Protein AF-B9MSX2-F1 (afdb_monomer_lite)

Secondary structure (DSSP, 8-state):
----GGGHHHHHTB--THHHHT-EEETTEEE--HHHHHHHHHHH-B--SSSTTTTSBB--SHHHHHHHHHHH-TTTBHHHHHHHHHHHHHHHTS--THHHHTTTT-B--HHHHHHS--PPPP-TTSSS---SSS---TTHHHHHS-PPPSSTTSS------SHHHHHTT-SS----PPP----STTTTTSS--SS---------PPPSSSBTTBTTT-HHHHHHTTSS------HHHH-

Structure (mmCIF, N/CA/C/O backbone):
data_AF-B9MSX2-F1
#
_entry.id   AF-B9MSX2-F1
#
loop_
_atom_site.group_PDB
_atom_site.id
_atom_site.type_symbol
_atom_site.label_atom_id
_atom_site.label_alt_id
_atom_site.label_comp_id
_atom_site.label_asym_id
_atom_site.label_entity_id
_atom_site.label_seq_id
_atom_site.pdbx_PDB_ins_code
_atom_site.Cartn_x
_atom_site.Cartn_y
_atom_site.Cartn_z
_atom_site.occupancy
_atom_site.B_iso_or_equiv
_atom_site.auth_seq_id
_atom_site.auth_comp_id
_atom_site.auth_asym_id
_atom_site.auth_atom_id
_atom_site.pdbx_PDB_model_num
ATOM 1 N N . VAL A 1 1 ? -22.603 11.376 -2.801 1.00 93.38 1 VAL A N 1
ATOM 2 C CA . VAL A 1 1 ? -21.586 11.909 -1.862 1.00 93.38 1 VAL A CA 1
ATOM 3 C C . VAL A 1 1 ? -21.860 13.385 -1.681 1.00 93.38 1 VAL A C 1
ATOM 5 O O . VAL A 1 1 ? -21.751 14.122 -2.652 1.00 93.38 1 VAL A O 1
ATOM 8 N N . GLU A 1 2 ? -22.254 13.799 -0.482 1.00 96.50 2 GLU A N 1
ATOM 9 C CA . GLU A 1 2 ? -22.495 15.210 -0.161 1.00 96.50 2 GLU A CA 1
ATOM 10 C C . GLU A 1 2 ? -21.210 15.874 0.347 1.00 96.50 2 GLU A C 1
ATOM 12 O O . GLU A 1 2 ? -20.423 15.249 1.064 1.00 96.50 2 GLU A O 1
ATOM 17 N N . ARG A 1 3 ? -20.976 17.133 -0.039 1.00 98.12 3 ARG A N 1
ATOM 18 C CA . ARG A 1 3 ? -19.762 17.890 0.297 1.00 98.12 3 ARG A CA 1
ATOM 19 C C . ARG A 1 3 ? -20.140 19.214 0.944 1.00 98.12 3 ARG A C 1
ATOM 21 O O . ARG A 1 3 ? -20.916 19.980 0.392 1.00 98.12 3 ARG A O 1
ATOM 28 N N . ASP A 1 4 ? -19.540 19.480 2.092 1.00 97.88 4 ASP A N 1
ATOM 29 C CA . ASP A 1 4 ? -19.737 20.693 2.882 1.00 97.88 4 ASP A CA 1
ATOM 30 C C . ASP A 1 4 ? -18.451 21.516 2.816 1.00 97.88 4 ASP A C 1
ATOM 32 O O . ASP A 1 4 ? -17.590 21.448 3.697 1.00 97.88 4 ASP A O 1
ATOM 36 N N . TYR A 1 5 ? -18.281 22.209 1.687 1.00 98.38 5 TYR A N 1
ATOM 37 C CA . TYR A 1 5 ? -17.060 22.951 1.381 1.00 98.38 5 TYR A CA 1
ATOM 38 C C . TYR A 1 5 ? -16.692 23.999 2.447 1.00 98.38 5 TYR A C 1
ATOM 40 O O . TYR A 1 5 ? -15.512 24.037 2.812 1.00 98.38 5 TYR A O 1
ATOM 48 N N . PRO A 1 6 ? -17.635 24.785 3.015 1.00 98.38 6 PRO A N 1
ATOM 49 C CA . PRO A 1 6 ? -17.312 25.746 4.073 1.00 98.38 6 PRO A CA 1
ATOM 50 C C . PRO A 1 6 ? -16.679 25.110 5.318 1.00 98.38 6 PRO A C 1
ATOM 52 O O . PRO A 1 6 ? -15.857 25.741 5.977 1.00 98.38 6 PRO A O 1
ATOM 55 N N . ASN A 1 7 ? -17.002 23.848 5.624 1.00 98.19 7 ASN A N 1
ATOM 56 C CA . ASN A 1 7 ? -16.450 23.125 6.772 1.00 98.19 7 ASN A CA 1
ATOM 57 C C . ASN A 1 7 ? -15.314 22.153 6.407 1.00 98.19 7 ASN A C 1
ATOM 59 O O . ASN A 1 7 ? -14.983 21.277 7.210 1.00 98.19 7 ASN A O 1
ATOM 63 N N . THR A 1 8 ? -14.687 22.294 5.232 1.00 98.50 8 THR A N 1
ATOM 64 C CA . THR A 1 8 ? -13.608 21.392 4.782 1.00 98.50 8 THR A CA 1
ATOM 65 C C . THR A 1 8 ? -12.494 21.277 5.819 1.00 98.50 8 THR A C 1
ATOM 67 O O . THR A 1 8 ? -12.135 20.168 6.202 1.00 98.50 8 THR A O 1
ATOM 70 N N . PHE A 1 9 ? -11.996 22.406 6.333 1.00 98.31 9 PHE A N 1
ATOM 71 C CA . PHE A 1 9 ? -10.924 22.396 7.329 1.00 98.31 9 PHE A CA 1
ATOM 72 C C . PHE A 1 9 ? -11.370 21.764 8.653 1.00 98.31 9 PHE A C 1
ATOM 74 O O . PHE A 1 9 ? -10.674 20.897 9.168 1.00 98.31 9 PHE A O 1
ATOM 81 N N . LYS A 1 10 ? -12.573 22.101 9.149 1.00 98.25 10 LYS A N 1
ATOM 82 C CA . LYS A 1 10 ? -13.133 21.496 10.373 1.00 98.25 10 LYS A CA 1
ATOM 83 C C . LYS A 1 10 ? -13.265 19.973 10.268 1.00 98.25 10 LYS A C 1
ATOM 85 O O . LYS A 1 10 ? -13.110 19.283 11.269 1.00 98.25 10 LYS A O 1
ATOM 90 N N . ARG A 1 11 ? -13.572 19.452 9.072 1.00 98.25 11 ARG A N 1
ATOM 91 C CA . ARG A 1 11 ? -13.651 18.008 8.786 1.00 98.25 11 ARG A CA 1
ATOM 92 C C . ARG A 1 11 ? -12.285 17.367 8.554 1.00 98.25 11 ARG A C 1
ATOM 94 O O . ARG A 1 11 ? -12.141 16.185 8.829 1.00 98.25 11 ARG A O 1
ATOM 101 N N . PHE A 1 12 ? -11.312 18.115 8.042 1.00 98.50 12 PHE A N 1
ATOM 102 C CA . PHE A 1 12 ? -9.939 17.640 7.872 1.00 98.50 12 PHE A CA 1
ATOM 103 C C . PHE A 1 12 ? -9.252 17.431 9.227 1.00 98.50 12 PHE A C 1
ATOM 105 O O . PHE A 1 12 ? -8.543 16.449 9.407 1.00 98.50 12 PHE A O 1
ATOM 112 N N . THR A 1 13 ? -9.510 18.314 10.196 1.00 98.50 13 THR A N 1
ATOM 113 C CA . THR A 1 13 ? -8.849 18.304 11.509 1.00 98.50 13 THR A CA 1
ATOM 114 C C . THR A 1 13 ? -9.585 17.516 12.596 1.00 98.50 13 THR A C 1
ATOM 116 O O . THR A 1 13 ? -9.320 17.687 13.790 1.00 98.50 13 THR A O 1
ATOM 119 N N . ALA A 1 14 ? -10.521 16.645 12.214 1.00 98.56 14 ALA A N 1
ATOM 120 C CA . ALA A 1 14 ? -11.278 15.824 13.148 1.00 98.56 14 ALA A CA 1
ATOM 121 C C . ALA A 1 14 ? -11.714 14.498 12.522 1.00 98.56 14 ALA A C 1
ATOM 123 O O . ALA A 1 14 ? -11.998 14.411 11.328 1.00 98.56 14 ALA A O 1
ATOM 124 N N . LEU A 1 15 ? -11.841 13.461 13.346 1.00 98.44 15 LEU A N 1
ATOM 125 C CA . LEU A 1 15 ? -12.298 12.162 12.877 1.00 98.44 15 LEU A CA 1
ATOM 126 C C . LEU A 1 15 ? -13.784 12.206 12.497 1.00 98.44 15 LEU A C 1
ATOM 128 O O . LEU A 1 15 ? -14.655 12.493 13.325 1.00 98.44 15 LEU A O 1
ATOM 132 N N . GLY A 1 16 ? -14.089 11.867 11.244 1.00 97.62 16 GLY A N 1
ATOM 133 C CA . GLY A 1 16 ? -15.456 11.862 10.727 1.00 97.62 16 GLY A CA 1
ATOM 134 C C . GLY A 1 16 ? -16.402 10.914 11.492 1.00 97.62 16 GLY A C 1
ATOM 135 O O . GLY A 1 16 ? -15.962 9.911 12.053 1.00 97.62 16 GLY A O 1
ATOM 136 N N . PRO A 1 17 ? -17.720 11.188 11.502 1.00 96.88 17 PRO A N 1
ATOM 137 C CA . PRO A 1 17 ? -18.704 10.430 12.287 1.00 96.88 17 PRO A CA 1
ATOM 138 C C . PRO A 1 17 ? -19.096 9.073 11.682 1.00 96.88 17 PRO A C 1
ATOM 140 O O . PRO A 1 17 ? -19.876 8.333 12.278 1.00 96.88 17 PRO A O 1
ATOM 143 N N . LEU A 1 18 ? -18.621 8.741 10.477 1.00 97.81 18 LEU A N 1
ATOM 144 C CA . LEU A 1 18 ? -18.995 7.487 9.817 1.00 97.81 18 LEU A CA 1
ATOM 145 C C . LEU A 1 18 ? -18.389 6.257 10.499 1.00 97.81 18 LEU A C 1
ATOM 147 O O . LEU A 1 18 ? -19.002 5.198 10.436 1.00 97.81 18 LEU A O 1
ATOM 151 N N . LEU A 1 19 ? -17.265 6.395 11.204 1.00 97.12 19 LEU A N 1
ATOM 152 C CA . LEU A 1 19 ? -16.660 5.278 11.936 1.00 97.12 19 LEU A CA 1
ATOM 153 C C . LEU A 1 19 ? -17.534 4.789 13.102 1.00 97.12 19 LEU A C 1
ATOM 155 O O . LEU A 1 19 ? -17.506 3.605 13.420 1.00 97.12 19 LEU A O 1
ATOM 159 N N . ASP A 1 20 ? -18.380 5.651 13.676 1.00 91.38 20 ASP A N 1
ATOM 160 C CA . ASP A 1 20 ? -19.352 5.236 14.698 1.00 91.38 20 ASP A CA 1
ATOM 161 C C . ASP A 1 20 ? -20.618 4.631 14.097 1.00 91.38 20 ASP A C 1
ATOM 163 O O . ASP A 1 20 ? -21.199 3.704 14.662 1.00 91.38 20 ASP A O 1
ATOM 167 N N . LYS A 1 21 ? -21.066 5.196 12.967 1.00 92.06 21 LYS A N 1
ATOM 168 C CA . LYS A 1 21 ? -22.357 4.872 12.343 1.00 92.06 21 LYS A CA 1
ATOM 169 C C . LYS A 1 21 ? -22.292 3.647 11.436 1.00 92.06 21 LYS A C 1
ATOM 171 O O . LYS A 1 21 ? -23.217 2.846 11.425 1.00 92.06 21 LYS A O 1
ATOM 176 N N . VAL A 1 22 ? -21.232 3.552 10.639 1.00 96.44 22 VAL A N 1
ATOM 177 C CA . VAL A 1 22 ? -21.029 2.517 9.614 1.00 96.44 22 VAL A CA 1
ATOM 178 C C . VAL A 1 22 ? -19.991 1.492 10.073 1.00 96.44 22 VAL A C 1
ATOM 180 O O . VAL A 1 22 ? -20.064 0.333 9.675 1.00 96.44 22 VAL A O 1
ATOM 183 N N . GLY A 1 23 ? -19.059 1.895 10.939 1.00 97.06 23 GLY A N 1
ATOM 184 C CA . GLY A 1 23 ? -17.932 1.068 11.362 1.00 97.06 23 GLY A CA 1
ATOM 185 C C . GLY A 1 23 ? -16.700 1.273 10.483 1.00 97.06 23 GLY A C 1
ATOM 186 O O . GLY A 1 23 ? -16.598 2.252 9.741 1.00 97.06 23 GLY A O 1
ATOM 187 N N . ASN A 1 24 ? -15.759 0.340 10.589 1.00 98.44 24 ASN A N 1
ATOM 188 C CA . ASN A 1 24 ? -14.535 0.298 9.792 1.00 98.44 24 ASN A CA 1
ATOM 189 C C . ASN A 1 24 ? -14.448 -1.040 9.044 1.00 98.44 24 ASN A C 1
ATOM 191 O O . ASN A 1 24 ? -15.174 -1.985 9.356 1.00 98.44 24 ASN A O 1
ATOM 195 N N . GLY A 1 25 ? -13.586 -1.137 8.039 1.00 97.69 25 GLY A N 1
ATOM 196 C CA . GLY A 1 25 ? -13.454 -2.365 7.274 1.00 97.69 25 GLY A CA 1
ATOM 197 C C . GLY A 1 25 ? -12.487 -2.268 6.111 1.00 97.69 25 GLY A C 1
ATOM 198 O O . GLY A 1 25 ? -11.936 -1.218 5.790 1.00 97.69 25 GLY A O 1
ATOM 199 N N . GLY A 1 26 ? -12.310 -3.398 5.447 1.00 97.06 26 GLY A N 1
ATOM 200 C CA . GLY A 1 26 ? -11.427 -3.539 4.303 1.00 97.06 26 GLY A CA 1
ATOM 201 C C . GLY A 1 26 ? -11.447 -4.970 3.796 1.00 97.06 26 GLY A C 1
ATOM 202 O O . GLY A 1 26 ? -11.911 -5.880 4.476 1.00 97.06 26 GLY A O 1
ATOM 203 N N . LYS A 1 27 ? -10.962 -5.189 2.571 1.00 97.25 27 LYS A N 1
ATOM 204 C CA . LYS A 1 27 ? -10.774 -6.540 2.012 1.00 97.25 27 LYS A CA 1
ATOM 205 C C . LYS A 1 27 ? -12.028 -7.445 2.043 1.00 97.25 27 LYS A C 1
ATOM 207 O O . LYS A 1 27 ? -11.898 -8.664 2.071 1.00 97.25 27 LYS A O 1
ATOM 212 N N . GLY A 1 28 ? -13.226 -6.858 1.994 1.00 97.62 28 GLY A N 1
ATOM 213 C CA . GLY A 1 28 ? -14.504 -7.582 1.973 1.00 97.62 28 GLY A CA 1
ATOM 214 C C . GLY A 1 28 ? -15.132 -7.854 3.344 1.00 97.62 28 GLY A C 1
ATOM 215 O O . GLY A 1 28 ? -16.195 -8.460 3.387 1.00 97.62 28 GLY A O 1
ATOM 216 N N . ILE A 1 29 ? -14.528 -7.395 4.442 1.00 98.38 29 ILE A N 1
ATOM 217 C CA . ILE A 1 29 ? -15.060 -7.519 5.809 1.00 98.38 29 ILE A CA 1
ATOM 218 C C . ILE A 1 29 ? -15.266 -6.138 6.448 1.00 98.38 29 ILE A C 1
ATOM 220 O O . ILE A 1 29 ? -14.615 -5.164 6.065 1.00 98.38 29 ILE A O 1
ATOM 224 N N . GLY A 1 30 ? -16.165 -6.061 7.430 1.00 98.12 30 GLY A N 1
ATOM 225 C CA . GLY A 1 30 ? -16.420 -4.860 8.225 1.00 98.12 30 GLY A CA 1
ATOM 226 C C . GLY A 1 30 ? -16.650 -5.202 9.695 1.00 98.12 30 GLY A C 1
ATOM 227 O O . GLY A 1 30 ? -17.100 -6.303 10.017 1.00 98.12 30 GLY A O 1
ATOM 228 N N . TRP A 1 31 ? -16.324 -4.268 10.583 1.00 98.44 31 TRP A N 1
ATOM 229 C CA . TRP A 1 31 ? -16.409 -4.426 12.032 1.00 98.44 31 TRP A CA 1
ATOM 230 C C . TRP A 1 31 ? -16.768 -3.108 12.728 1.00 98.44 31 TRP A C 1
ATOM 232 O O . TRP A 1 31 ? -16.579 -2.008 12.203 1.00 98.44 31 TRP A O 1
ATOM 242 N N . ASN A 1 32 ? -17.287 -3.220 13.951 1.00 98.06 32 ASN A N 1
ATOM 243 C CA . ASN A 1 32 ? -17.535 -2.064 14.806 1.00 98.06 32 ASN A CA 1
ATOM 244 C C . ASN A 1 32 ? -16.210 -1.498 15.338 1.00 98.06 32 ASN A C 1
ATOM 246 O O . ASN A 1 32 ? -15.333 -2.258 15.757 1.00 98.06 32 ASN A O 1
ATOM 250 N N . THR A 1 33 ? -16.083 -0.171 15.374 1.00 98.00 33 THR A N 1
ATOM 251 C CA . THR A 1 33 ? -14.889 0.500 15.909 1.00 98.00 33 THR A CA 1
ATOM 252 C C . THR A 1 33 ? -15.197 1.613 16.918 1.00 98.00 33 THR A C 1
ATOM 254 O O . THR A 1 33 ? -14.373 2.483 17.173 1.00 98.00 33 THR A O 1
ATOM 257 N N . GLN A 1 34 ? -16.387 1.595 17.529 1.00 98.00 34 GLN A N 1
ATOM 258 C CA . GLN A 1 34 ? -16.817 2.654 18.454 1.00 98.00 34 GLN A CA 1
ATOM 259 C C . GLN A 1 34 ? -15.897 2.765 19.673 1.00 98.00 34 GLN A C 1
ATOM 261 O O . GLN A 1 34 ? -15.532 3.868 20.067 1.00 98.00 34 GLN A O 1
ATOM 266 N N . THR A 1 35 ? -15.457 1.629 20.225 1.00 98.19 35 THR A N 1
ATOM 267 C CA . THR A 1 35 ? -14.485 1.601 21.328 1.00 98.19 35 THR A CA 1
ATOM 268 C C . THR A 1 35 ? -13.196 2.336 20.968 1.00 98.19 35 THR A C 1
ATOM 270 O O . THR A 1 35 ? -12.685 3.107 21.773 1.00 98.19 35 THR A O 1
ATOM 273 N N . GLU A 1 36 ? -12.681 2.143 19.753 1.00 98.56 36 GLU A N 1
ATOM 274 C CA . GLU A 1 36 ? -11.452 2.805 19.312 1.00 98.56 36 GLU A CA 1
ATOM 275 C C . GLU A 1 36 ? -11.665 4.289 19.022 1.00 98.56 36 GLU A C 1
ATOM 277 O O . GLU A 1 36 ? -10.781 5.087 19.317 1.00 98.56 36 GLU A O 1
ATOM 282 N N . VAL A 1 37 ? -12.824 4.678 18.481 1.00 98.50 37 VAL A N 1
ATOM 283 C CA . VAL A 1 37 ? -13.168 6.097 18.293 1.00 98.50 37 VAL A CA 1
ATOM 284 C C . VAL A 1 37 ? -13.211 6.822 19.638 1.00 98.50 37 VAL A C 1
ATOM 286 O O . VAL A 1 37 ? -12.699 7.937 19.744 1.00 98.50 37 VAL A O 1
ATOM 289 N N . GLU A 1 38 ? -13.773 6.185 20.665 1.00 98.44 38 GLU A N 1
ATOM 290 C CA . GLU A 1 38 ? -13.824 6.740 22.016 1.00 98.44 38 GLU A CA 1
ATOM 291 C C . GLU A 1 38 ? -12.423 6.868 22.623 1.00 98.44 38 GLU A C 1
ATOM 293 O O . GLU A 1 38 ? -12.016 7.966 23.002 1.00 98.44 38 GLU A O 1
ATOM 298 N N . GLN A 1 39 ? -11.636 5.787 22.598 1.00 98.38 39 GLN A N 1
ATOM 299 C CA . GLN A 1 39 ? -10.251 5.789 23.083 1.00 98.38 39 GLN A CA 1
ATOM 300 C C . GLN A 1 39 ? -9.377 6.820 22.357 1.00 98.38 39 GLN A C 1
ATOM 302 O O . GLN A 1 39 ? -8.510 7.444 22.966 1.00 98.38 39 GLN A O 1
ATOM 307 N N . LEU A 1 40 ? -9.598 7.025 21.058 1.00 98.44 40 LEU A N 1
ATOM 308 C CA . LEU A 1 40 ? -8.902 8.047 20.282 1.00 98.44 40 LEU A CA 1
ATOM 309 C C . LEU A 1 40 ? -9.328 9.462 20.686 1.00 98.44 40 LEU A C 1
ATOM 311 O O . LEU A 1 40 ? -8.500 10.368 20.713 1.00 98.44 40 LEU A O 1
ATOM 315 N N . GLY A 1 41 ? -10.607 9.661 21.012 1.00 98.25 41 GLY A N 1
ATOM 316 C CA . GLY A 1 41 ? -11.109 10.920 21.559 1.00 98.25 41 GLY A CA 1
ATOM 317 C C . GLY A 1 41 ? -10.491 11.259 22.913 1.00 98.25 41 GLY A C 1
ATOM 318 O O . GLY A 1 41 ? -10.230 12.432 23.180 1.00 98.25 41 GLY A O 1
ATOM 319 N N . ASP A 1 42 ? -1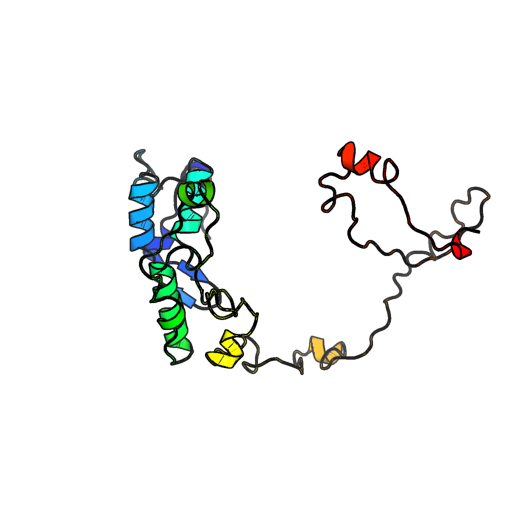0.209 10.249 23.731 1.00 98.38 42 ASP A N 1
ATOM 320 C CA . ASP A 1 42 ? -9.534 10.418 25.020 1.00 98.38 42 ASP A CA 1
ATOM 321 C C . ASP A 1 42 ? -8.030 10.679 24.845 1.00 98.38 42 ASP A C 1
ATOM 323 O O . ASP A 1 42 ? -7.454 11.487 25.573 1.00 98.38 42 ASP A O 1
ATOM 327 N N . LEU A 1 43 ? -7.407 10.055 23.838 1.00 98.25 43 LEU A N 1
ATOM 328 C CA . LEU A 1 43 ? -5.982 10.201 23.532 1.00 98.25 43 LEU A CA 1
ATOM 329 C C . LEU A 1 43 ? -5.644 11.541 22.859 1.00 98.25 43 LEU A C 1
ATOM 331 O O . LEU A 1 43 ? -4.776 12.271 23.335 1.00 98.25 43 LEU A O 1
ATOM 335 N N . ASN A 1 44 ? -6.330 11.879 21.766 1.00 98.25 44 ASN A N 1
ATOM 336 C CA . ASN A 1 44 ? -6.073 13.095 20.980 1.00 98.25 44 ASN A CA 1
ATOM 337 C C . ASN A 1 44 ? -6.818 14.317 21.551 1.00 98.25 44 ASN A C 1
ATOM 339 O O . ASN A 1 44 ? -6.596 15.466 21.155 1.00 98.25 44 ASN A O 1
ATOM 343 N N . GLY A 1 45 ? -7.760 14.080 22.464 1.00 98.38 45 GLY A N 1
ATOM 344 C CA . GLY A 1 45 ? -8.746 15.062 22.879 1.00 98.38 45 GLY A CA 1
ATOM 345 C C . GLY A 1 45 ? -9.841 15.277 21.829 1.00 98.38 45 GLY A C 1
ATOM 346 O O . GLY A 1 45 ? -9.750 14.882 20.663 1.00 98.38 45 GLY A O 1
ATOM 347 N N . ARG A 1 46 ? -10.905 15.964 22.251 1.00 98.50 46 ARG A N 1
ATOM 348 C CA . ARG A 1 46 ? -12.095 16.222 21.428 1.00 98.50 46 ARG A CA 1
ATOM 349 C C . ARG A 1 46 ? -12.180 17.675 20.995 1.00 98.50 46 ARG A C 1
ATOM 351 O O . ARG A 1 46 ? -11.773 18.578 21.735 1.00 98.50 46 ARG A O 1
ATOM 358 N N . VAL A 1 47 ? -12.722 17.910 19.803 1.00 98.31 47 VAL A N 1
ATOM 359 C CA . VAL A 1 47 ? -13.066 19.253 19.314 1.00 98.31 47 VAL A CA 1
ATOM 360 C C . VAL A 1 47 ? -14.083 19.875 20.274 1.00 98.31 47 VAL A C 1
ATOM 362 O O . VAL A 1 47 ? -15.160 19.321 20.486 1.00 98.31 47 VAL A O 1
ATOM 365 N N . ARG A 1 48 ? -13.726 21.011 20.883 1.00 96.88 48 ARG A N 1
ATOM 366 C CA . ARG A 1 48 ? -14.591 21.732 21.836 1.00 96.88 48 ARG A CA 1
ATOM 367 C C . ARG A 1 48 ? -15.421 22.826 21.172 1.00 96.88 48 ARG A C 1
ATOM 369 O O . ARG A 1 48 ? -16.483 23.164 21.676 1.00 96.88 48 ARG A O 1
ATOM 376 N N . GLU A 1 49 ? -14.912 23.372 20.074 1.00 96.06 49 GLU A N 1
ATOM 377 C CA . GLU A 1 49 ? -15.568 24.415 19.290 1.00 96.06 49 GLU A CA 1
ATOM 378 C C . GLU A 1 49 ? -16.896 23.915 18.723 1.00 96.06 49 GLU A C 1
ATOM 380 O O . GLU A 1 49 ? -17.004 22.771 18.273 1.00 96.06 49 GLU A O 1
ATOM 385 N N . GLU A 1 50 ? -17.896 24.791 18.715 1.00 94.94 50 GLU A N 1
ATOM 386 C CA . GLU A 1 50 ? -19.198 24.476 18.142 1.00 94.94 50 GLU A CA 1
ATOM 387 C C . GLU A 1 50 ? -19.121 24.282 16.619 1.00 94.94 50 GLU A C 1
ATOM 389 O O . GLU A 1 50 ? -18.382 24.953 15.878 1.00 94.94 50 GLU A O 1
ATOM 394 N N . GLY A 1 51 ? -19.931 23.343 16.133 1.00 94.50 51 GLY A N 1
ATOM 395 C CA . GLY A 1 51 ? -20.116 23.086 14.711 1.00 94.50 51 GLY A CA 1
ATOM 396 C C . GLY A 1 51 ? -20.101 21.606 14.350 1.00 94.50 51 GLY A C 1
ATOM 397 O O . GLY A 1 51 ? -20.249 20.725 15.192 1.00 94.50 51 GLY A O 1
ATOM 398 N N . VAL A 1 52 ? -19.907 21.332 13.057 1.00 96.94 52 VAL A N 1
ATOM 399 C CA . VAL A 1 52 ? -20.132 20.007 12.449 1.00 96.94 52 VAL A CA 1
ATOM 400 C C . VAL A 1 52 ? -19.221 18.885 12.966 1.00 96.94 52 VAL A C 1
ATOM 402 O O . VAL A 1 52 ? -19.510 17.715 12.724 1.00 96.94 52 VAL A O 1
ATOM 405 N N . THR A 1 53 ? -18.125 19.220 13.650 1.00 97.81 53 THR A N 1
ATOM 406 C CA . THR A 1 53 ? -17.163 18.259 14.215 1.00 97.81 53 THR A CA 1
ATOM 407 C C . THR A 1 53 ? -17.030 18.351 15.734 1.00 97.81 53 THR A C 1
ATOM 409 O O . THR A 1 53 ? -16.144 17.716 16.302 1.00 97.81 53 THR A O 1
ATOM 412 N N . GLN A 1 54 ? -17.913 19.086 16.416 1.00 98.19 54 GLN A N 1
ATOM 413 C CA . GLN A 1 54 ? -17.907 19.176 17.876 1.00 98.19 54 GLN A CA 1
ATOM 414 C C . GLN A 1 54 ? -17.997 17.781 18.519 1.00 98.19 54 GLN A C 1
ATOM 416 O O . GLN A 1 54 ? -18.764 16.922 18.082 1.00 98.19 54 GLN A O 1
ATOM 421 N N . GLY A 1 55 ? -17.178 17.538 19.544 1.00 97.69 55 GLY A N 1
ATOM 422 C CA . GLY A 1 55 ? -17.107 16.263 20.266 1.00 97.69 55 GLY A CA 1
ATOM 423 C C . GLY A 1 55 ? -16.337 15.147 19.549 1.00 97.69 55 GLY A C 1
ATOM 424 O O . GLY A 1 55 ? -16.104 14.096 20.147 1.00 97.69 55 GLY A O 1
ATOM 425 N N . ARG A 1 56 ? -15.907 15.355 18.297 1.00 98.25 56 ARG A N 1
ATOM 426 C CA . ARG A 1 56 ? -15.122 14.372 17.536 1.00 98.25 56 ARG A CA 1
ATOM 427 C C . ARG A 1 56 ? -13.657 14.339 17.992 1.00 98.25 56 ARG A C 1
ATOM 429 O O . ARG A 1 56 ? -13.149 15.384 18.410 1.00 98.25 56 ARG A O 1
ATOM 436 N N . PRO A 1 57 ? -12.963 13.188 17.884 1.00 98.56 57 PRO A N 1
ATOM 437 C CA . PRO A 1 57 ? -11.516 13.119 18.087 1.00 98.56 57 PRO A CA 1
ATOM 438 C C . PRO A 1 57 ? -10.768 14.104 17.184 1.00 98.56 57 PRO A C 1
ATOM 440 O O . PRO A 1 57 ? -11.095 14.229 16.001 1.00 98.56 57 PRO A O 1
ATOM 443 N N . LYS A 1 58 ? -9.780 14.805 17.740 1.00 98.50 58 LYS A N 1
ATOM 444 C CA . LYS A 1 58 ? -8.947 15.777 17.019 1.00 98.50 58 LYS A CA 1
ATOM 445 C C . LYS A 1 58 ? -7.916 15.099 16.114 1.00 98.50 58 LYS A C 1
ATOM 447 O O . LYS A 1 58 ? -7.395 14.035 16.441 1.00 98.50 58 LYS A O 1
ATOM 452 N N . ILE A 1 59 ? -7.606 15.761 14.999 1.00 98.56 59 ILE A N 1
ATOM 453 C CA . ILE A 1 59 ? -6.531 15.416 14.058 1.00 98.56 59 ILE A CA 1
ATOM 454 C C . ILE A 1 59 ? -5.821 16.715 13.648 1.00 98.56 59 ILE A C 1
ATOM 456 O O . ILE A 1 59 ? -5.989 17.209 12.537 1.00 98.56 59 ILE A O 1
ATOM 460 N N . VAL A 1 60 ? -5.113 17.349 14.584 1.00 98.25 60 VAL A N 1
ATOM 461 C CA . VAL A 1 60 ? -4.501 18.675 14.360 1.00 98.25 60 VAL A CA 1
ATOM 462 C C . VAL A 1 60 ? -3.015 18.548 14.041 1.00 98.25 60 VAL A C 1
ATOM 464 O O . VAL A 1 60 ? -2.474 19.348 13.279 1.00 98.25 60 VAL A O 1
ATOM 467 N N . THR A 1 61 ? -2.366 17.536 14.609 1.00 98.62 61 THR A N 1
ATOM 468 C CA . THR A 1 61 ? -0.950 17.233 14.408 1.00 98.62 61 THR A CA 1
ATOM 469 C C . THR A 1 61 ? -0.757 15.966 13.577 1.00 98.62 61 THR A C 1
ATOM 471 O O . THR A 1 61 ? -1.657 15.138 13.423 1.00 98.62 61 THR A O 1
ATOM 474 N N . ASP A 1 62 ? 0.451 15.800 13.052 1.00 98.44 62 ASP A N 1
ATOM 475 C CA . ASP A 1 62 ? 0.917 14.553 12.444 1.00 98.44 62 ASP A CA 1
ATOM 476 C C . ASP A 1 62 ? 0.905 13.379 13.440 1.00 98.44 62 ASP A C 1
ATOM 478 O O . ASP A 1 62 ? 0.581 12.249 13.064 1.00 98.44 62 ASP A O 1
ATOM 482 N N . ILE A 1 63 ? 1.171 13.647 14.721 1.00 98.62 63 ILE A N 1
ATOM 483 C CA . ILE A 1 63 ? 1.042 12.666 15.805 1.00 98.62 63 ILE A CA 1
ATOM 484 C C . ILE A 1 63 ? -0.418 12.226 15.964 1.00 98.62 63 ILE A C 1
ATOM 486 O O . ILE A 1 63 ? -0.676 11.026 15.981 1.00 98.62 63 ILE A O 1
ATOM 490 N N . ASP A 1 64 ? -1.376 13.159 16.005 1.00 98.75 64 ASP A N 1
ATOM 491 C CA . ASP A 1 64 ? -2.805 12.822 16.111 1.00 98.75 64 ASP A CA 1
ATOM 492 C C . ASP A 1 64 ? -3.254 11.932 14.945 1.00 98.75 64 ASP A C 1
ATOM 494 O O . ASP A 1 64 ? -3.961 10.943 15.143 1.00 98.75 64 ASP A O 1
ATOM 498 N N . ALA A 1 65 ? -2.824 12.273 13.725 1.00 98.81 65 ALA A N 1
ATOM 499 C CA . ALA A 1 65 ? -3.108 11.493 12.525 1.00 98.81 65 ALA A CA 1
ATOM 500 C C . ALA A 1 65 ? -2.478 10.094 12.585 1.00 98.81 65 ALA A C 1
ATOM 502 O O . ALA A 1 65 ? -3.104 9.113 12.185 1.00 98.81 65 ALA A O 1
ATOM 503 N N . THR A 1 66 ? -1.262 9.980 13.119 1.00 98.75 66 THR A N 1
ATOM 504 C CA . THR A 1 66 ? -0.589 8.688 13.290 1.00 98.75 66 THR A CA 1
ATOM 505 C C . THR A 1 66 ? -1.302 7.819 14.325 1.00 98.75 66 THR A C 1
ATOM 507 O O . THR A 1 66 ? -1.506 6.630 14.087 1.00 98.75 66 THR A O 1
ATOM 510 N N . GLU A 1 67 ? -1.758 8.406 15.432 1.00 98.81 67 GLU A N 1
ATOM 511 C CA . GLU A 1 67 ? -2.548 7.694 16.440 1.00 98.81 67 GLU A CA 1
ATOM 512 C C . GLU A 1 67 ? -3.922 7.269 15.899 1.00 98.81 67 GLU A C 1
ATOM 514 O O . GLU A 1 67 ? -4.400 6.194 16.251 1.00 98.81 67 GLU A O 1
ATOM 519 N N . VAL A 1 68 ? -4.533 8.022 14.972 1.00 98.75 68 VAL A N 1
ATOM 520 C CA . VAL A 1 68 ? -5.744 7.567 14.257 1.00 98.75 68 VAL A CA 1
ATOM 521 C C . VAL A 1 68 ? -5.466 6.265 13.505 1.00 98.75 68 VAL A C 1
ATOM 523 O O . VAL A 1 68 ? -6.236 5.310 13.622 1.00 98.75 68 VAL A O 1
ATOM 526 N N . VAL A 1 69 ? -4.361 6.210 12.754 1.00 98.69 69 VAL A N 1
ATOM 527 C CA . VAL A 1 69 ? -3.957 5.002 12.018 1.00 98.69 69 VAL A CA 1
ATOM 528 C C . VAL A 1 69 ? -3.705 3.852 12.989 1.00 98.69 69 VAL A C 1
ATOM 530 O O . VAL A 1 69 ? -4.272 2.775 12.816 1.00 98.69 69 VAL A O 1
ATOM 533 N N . MET A 1 70 ? -2.907 4.081 14.034 1.00 98.62 70 MET A N 1
ATOM 534 C CA . MET A 1 70 ? -2.531 3.029 14.979 1.00 98.62 70 MET A CA 1
ATOM 535 C C . MET A 1 70 ? -3.702 2.527 15.829 1.00 98.62 70 MET A C 1
ATOM 537 O O . MET A 1 70 ? -3.763 1.344 16.163 1.00 98.62 70 MET A O 1
ATOM 541 N N . MET A 1 71 ? -4.645 3.399 16.187 1.00 98.56 71 MET A N 1
ATOM 542 C CA . MET A 1 71 ? -5.797 3.016 16.995 1.00 98.56 71 MET A CA 1
ATOM 543 C C . MET A 1 71 ? -6.795 2.173 16.197 1.00 98.56 71 MET A C 1
ATOM 545 O O . MET A 1 71 ? -7.346 1.218 16.741 1.00 98.56 71 MET A O 1
ATOM 549 N N . LEU A 1 72 ? -7.034 2.522 14.929 1.00 98.69 72 LEU A N 1
ATOM 550 C CA . LEU A 1 72 ? -8.105 1.937 14.116 1.00 98.69 72 LEU A C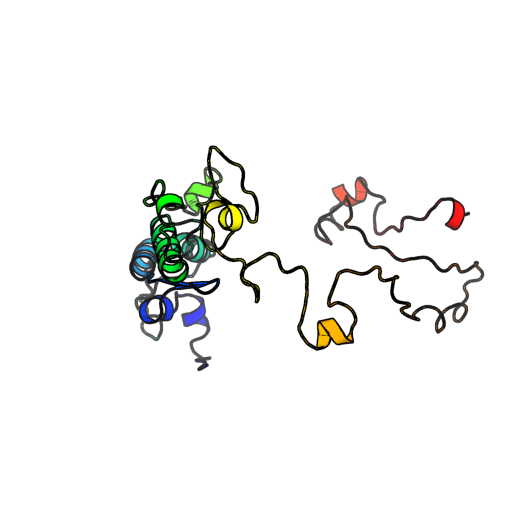A 1
ATOM 551 C C . LEU A 1 72 ? -7.672 0.724 13.285 1.00 98.69 72 LEU A C 1
ATOM 553 O O . LEU A 1 72 ? -8.544 0.025 12.760 1.00 98.69 72 LEU A O 1
ATOM 557 N N . ALA A 1 73 ? -6.368 0.488 13.117 1.00 98.75 73 ALA A N 1
ATOM 558 C CA . ALA A 1 73 ? -5.860 -0.615 12.310 1.00 98.75 73 ALA A CA 1
ATOM 559 C C . ALA A 1 73 ? -5.717 -1.923 13.122 1.00 98.75 73 ALA A C 1
ATOM 561 O O . ALA A 1 73 ? -5.195 -1.906 14.241 1.00 98.75 73 ALA A O 1
ATOM 562 N N . PRO A 1 74 ? -6.125 -3.080 12.564 1.00 98.75 74 PRO A N 1
ATOM 563 C CA . PRO A 1 74 ? -5.923 -4.381 13.206 1.00 98.75 74 PRO A CA 1
ATOM 564 C C . PRO A 1 74 ? -4.444 -4.764 13.356 1.00 98.75 74 PRO A C 1
ATOM 566 O O . PRO A 1 74 ? -4.096 -5.535 14.239 1.00 98.75 74 PRO A O 1
ATOM 569 N N . GLU A 1 75 ? -3.544 -4.229 12.533 1.00 98.81 75 GLU A N 1
ATOM 570 C CA . GLU A 1 75 ? -2.106 -4.512 12.614 1.00 98.81 75 GLU A CA 1
ATOM 571 C C . GLU A 1 75 ? -1.434 -3.875 13.843 1.00 98.81 75 GLU A C 1
ATOM 573 O O . GLU A 1 75 ? -0.321 -4.254 14.203 1.00 98.81 75 GLU A O 1
ATOM 578 N N . THR A 1 76 ? -2.087 -2.911 14.491 1.00 98.88 76 THR A N 1
ATOM 579 C CA . THR A 1 76 ? -1.509 -2.112 15.585 1.00 98.88 76 THR A CA 1
ATOM 580 C C . THR A 1 76 ? -2.366 -2.092 16.846 1.00 98.88 76 THR A C 1
ATOM 582 O O . THR A 1 76 ? -1.903 -1.610 17.879 1.00 98.88 76 THR A O 1
ATOM 585 N N . ASN A 1 77 ? -3.589 -2.620 16.788 1.00 98.88 77 ASN A N 1
ATOM 586 C CA . ASN A 1 77 ? -4.498 -2.733 17.922 1.00 98.88 77 ASN A CA 1
ATOM 587 C C . ASN A 1 77 ? -5.119 -4.137 17.963 1.00 98.88 77 ASN A C 1
ATOM 589 O O . ASN A 1 77 ? -5.953 -4.483 17.124 1.00 98.88 77 ASN A O 1
ATOM 593 N N . GLY A 1 78 ? -4.733 -4.936 18.957 1.00 98.75 78 GLY A N 1
ATOM 594 C CA . GLY A 1 78 ? -5.142 -6.330 19.110 1.00 98.75 78 GLY A CA 1
ATOM 595 C C . GLY A 1 78 ? -6.648 -6.521 19.261 1.00 98.75 78 GLY A C 1
ATOM 596 O O . GLY A 1 78 ? -7.197 -7.500 18.754 1.00 98.75 78 GLY A O 1
ATOM 597 N N . HIS A 1 79 ? -7.343 -5.550 19.855 1.00 98.62 79 HIS A N 1
ATOM 598 C CA . HIS A 1 79 ? -8.800 -5.571 19.960 1.00 98.62 79 HIS A CA 1
ATOM 599 C C . HIS A 1 79 ? -9.454 -5.441 18.576 1.00 98.62 79 HIS A C 1
ATOM 601 O O . HIS A 1 79 ? -10.414 -6.143 18.252 1.00 98.62 79 HIS A O 1
ATOM 607 N N . VAL A 1 80 ? -8.899 -4.589 17.709 1.00 98.81 80 VAL A N 1
ATOM 608 C CA . VAL A 1 80 ? -9.344 -4.486 16.313 1.00 98.81 80 VAL A CA 1
ATOM 609 C C . VAL A 1 80 ? -8.959 -5.738 15.530 1.00 98.81 80 VAL A C 1
ATOM 611 O O . VAL A 1 80 ? -9.772 -6.224 14.746 1.00 98.81 80 VAL A O 1
ATOM 614 N N . ALA A 1 81 ? -7.770 -6.298 15.768 1.00 98.81 81 ALA A N 1
ATOM 615 C CA . ALA A 1 81 ? -7.323 -7.540 15.140 1.00 98.81 81 ALA A CA 1
ATOM 616 C C . ALA A 1 81 ? -8.305 -8.691 15.393 1.00 98.81 81 ALA A C 1
ATOM 618 O O . ALA A 1 81 ? -8.735 -9.350 14.445 1.00 98.81 81 ALA A O 1
ATOM 619 N N . CYS A 1 82 ? -8.713 -8.890 16.649 1.00 98.75 82 CYS A N 1
ATOM 620 C CA . CYS A 1 82 ? -9.664 -9.935 17.022 1.00 98.75 82 CYS A CA 1
ATOM 621 C C . CYS A 1 82 ? -11.025 -9.722 16.347 1.00 98.75 82 CYS A C 1
ATOM 623 O O . CYS A 1 82 ? -11.530 -10.640 15.701 1.00 98.75 82 CYS A O 1
ATOM 625 N N . LYS A 1 83 ? -11.566 -8.495 16.375 1.00 98.75 83 LYS A N 1
ATOM 626 C CA . LYS A 1 83 ? -12.823 -8.155 15.679 1.00 98.75 83 LYS A CA 1
ATOM 627 C C . LYS A 1 83 ? -12.746 -8.375 14.167 1.00 98.75 83 LYS A C 1
ATOM 629 O O . LYS A 1 83 ? -13.709 -8.836 13.554 1.00 98.75 83 LYS A O 1
ATOM 634 N N . ALA A 1 84 ? -11.613 -8.049 13.550 1.00 98.81 84 ALA A N 1
ATOM 635 C CA . ALA A 1 84 ? -11.416 -8.225 12.118 1.00 98.81 84 ALA A CA 1
ATOM 636 C C . ALA A 1 84 ? -11.333 -9.717 11.741 1.00 98.81 84 ALA A C 1
ATOM 638 O O . ALA A 1 84 ? -11.953 -10.137 10.760 1.00 98.81 84 ALA A O 1
ATOM 639 N N . TRP A 1 85 ? -10.616 -10.535 12.521 1.00 98.81 85 TRP A N 1
ATOM 640 C CA . TRP A 1 85 ? -10.571 -11.988 12.314 1.00 98.81 85 TRP A CA 1
ATOM 641 C C . TRP A 1 85 ? -11.925 -12.653 12.558 1.00 98.81 85 TRP A C 1
ATOM 643 O O . TRP A 1 85 ? -12.317 -13.520 11.779 1.00 98.81 85 TRP A O 1
ATOM 653 N N . GLU A 1 86 ? -12.681 -12.201 13.560 1.00 98.75 86 GLU A N 1
ATOM 654 C CA . GLU A 1 86 ? -14.052 -12.660 13.800 1.00 98.75 86 GLU A CA 1
ATOM 655 C C . GLU A 1 86 ? -14.960 -12.342 12.600 1.00 98.75 86 GLU A C 1
ATOM 657 O O . GLU A 1 86 ? -15.730 -13.190 12.144 1.00 98.75 86 GLU A O 1
ATOM 662 N N . ALA A 1 87 ? -14.846 -11.135 12.033 1.00 98.75 87 ALA A N 1
ATOM 663 C CA . ALA A 1 87 ? -15.602 -10.741 10.846 1.00 98.75 87 ALA A CA 1
ATOM 664 C C . ALA A 1 87 ? -15.287 -11.628 9.630 1.00 98.75 87 ALA A C 1
ATOM 666 O O . ALA A 1 87 ? -16.201 -11.992 8.888 1.00 98.75 87 ALA A O 1
ATOM 667 N N . LEU A 1 88 ? -14.021 -12.016 9.4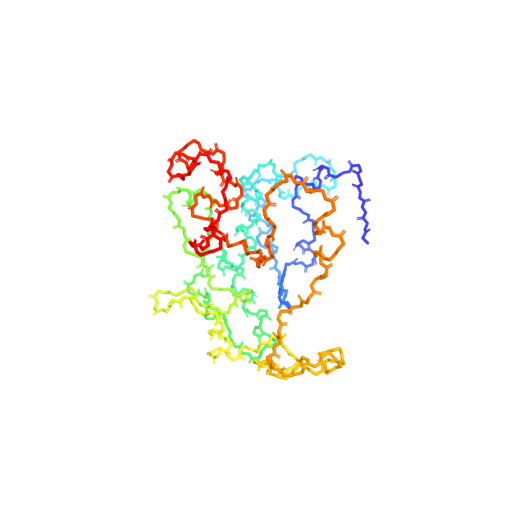41 1.00 98.81 88 LEU A N 1
ATOM 668 C CA . LEU A 1 88 ? -13.643 -12.959 8.387 1.00 98.81 88 LEU A CA 1
ATOM 669 C C . LEU A 1 88 ? -14.141 -14.380 8.671 1.00 98.81 88 LEU A C 1
ATOM 671 O O . LEU A 1 88 ? -14.625 -15.041 7.753 1.00 98.81 88 LEU A O 1
ATOM 675 N N . GLY A 1 89 ? -14.087 -14.825 9.929 1.00 98.56 89 GLY A N 1
ATOM 676 C CA . GLY A 1 89 ? -14.561 -16.148 10.337 1.00 98.56 89 GLY A CA 1
ATOM 677 C C . GLY A 1 89 ? -16.036 -16.390 10.008 1.00 98.56 89 GLY A C 1
ATOM 678 O O . GLY A 1 89 ? -16.421 -17.498 9.635 1.00 98.56 89 GLY A O 1
ATOM 679 N N . LYS A 1 90 ? -16.859 -15.331 10.019 1.00 98.38 90 LYS A N 1
ATOM 680 C CA . LYS A 1 90 ? -18.266 -15.384 9.574 1.00 98.38 90 LYS A CA 1
ATOM 681 C C . LYS A 1 90 ? -18.411 -15.751 8.095 1.00 98.38 90 LYS A C 1
ATOM 683 O O . LYS A 1 90 ? -19.374 -16.417 7.733 1.00 98.38 90 LYS A O 1
ATOM 688 N N . GLN A 1 91 ? -17.478 -15.325 7.241 1.00 97.69 91 GLN A N 1
ATOM 689 C CA . GLN A 1 91 ? -17.511 -15.617 5.803 1.00 97.69 91 GLN A CA 1
ATOM 690 C C . GLN A 1 91 ? -16.939 -16.997 5.481 1.00 97.69 91 GLN A C 1
ATOM 692 O O . GLN A 1 91 ? -17.446 -17.684 4.598 1.00 97.69 91 GLN A O 1
ATOM 697 N N . THR A 1 92 ? -15.875 -17.400 6.177 1.00 98.38 92 THR A N 1
ATOM 698 C CA . THR A 1 92 ? -15.197 -18.682 5.937 1.00 98.38 92 THR A CA 1
ATOM 699 C C . THR A 1 92 ? -15.867 -19.851 6.658 1.00 98.38 92 THR A C 1
ATOM 701 O O . THR A 1 92 ? -15.643 -21.001 6.283 1.00 98.38 92 THR A O 1
ATOM 704 N N . GLY A 1 93 ? -16.671 -19.580 7.694 1.00 98.44 93 GLY A N 1
ATOM 705 C CA . GLY A 1 93 ? -17.235 -20.596 8.584 1.00 98.44 93 GLY A CA 1
ATOM 706 C C . GLY A 1 93 ? -16.187 -21.254 9.488 1.00 98.44 93 GLY A C 1
ATOM 707 O O . GLY A 1 93 ? -16.409 -22.363 9.974 1.00 98.44 93 GLY A O 1
ATOM 708 N N . ARG A 1 94 ? -15.026 -20.614 9.674 1.00 98.62 94 ARG A N 1
ATOM 709 C CA . ARG A 1 94 ? -13.884 -21.121 10.448 1.00 98.62 94 ARG A CA 1
ATOM 710 C C . ARG A 1 94 ? -13.461 -20.074 11.468 1.00 98.62 94 ARG A C 1
ATOM 712 O O . ARG A 1 94 ? -13.491 -18.883 11.172 1.00 98.62 94 ARG A O 1
ATOM 719 N N . ASP A 1 95 ? -13.059 -20.514 12.656 1.00 98.50 95 ASP A N 1
ATOM 720 C CA . ASP A 1 95 ? -12.445 -19.595 13.610 1.00 98.50 95 ASP A CA 1
ATOM 721 C C . ASP A 1 95 ? -11.050 -19.188 13.122 1.00 98.50 95 ASP A C 1
ATOM 723 O O . ASP A 1 95 ? -10.271 -20.025 12.664 1.00 98.50 95 ASP A O 1
ATOM 727 N N . HIS A 1 96 ? -10.774 -17.891 13.214 1.00 98.75 96 HIS A N 1
ATOM 728 C CA . HIS A 1 96 ? -9.486 -17.283 12.897 1.00 98.75 96 HIS A CA 1
ATOM 729 C C . HIS A 1 96 ? -8.999 -16.342 14.008 1.00 98.75 96 HIS A C 1
ATOM 731 O O . HIS A 1 96 ? -7.916 -15.766 13.895 1.00 98.75 96 HIS A O 1
ATOM 737 N N . VAL A 1 97 ? -9.775 -16.152 15.084 1.00 98.75 97 VAL A N 1
ATOM 738 C CA . VAL A 1 97 ? -9.443 -15.201 16.156 1.00 98.75 97 VAL A CA 1
ATOM 739 C C . VAL A 1 97 ? -8.191 -15.646 16.915 1.00 98.75 97 VAL A C 1
ATOM 741 O O . VAL A 1 97 ? -7.416 -14.802 17.373 1.00 98.75 97 VAL A O 1
ATOM 744 N N . HIS A 1 98 ? -7.905 -16.955 16.959 1.00 98.62 98 HIS A N 1
ATOM 745 C CA . HIS A 1 98 ? -6.675 -17.515 17.539 1.00 98.62 98 HIS A CA 1
ATOM 746 C C . HIS A 1 98 ? -5.389 -16.886 16.985 1.00 98.62 98 HIS A C 1
ATOM 748 O O . HIS A 1 98 ? -4.377 -16.842 17.687 1.00 98.62 98 HIS A O 1
ATOM 754 N N . LEU A 1 99 ? -5.425 -16.355 15.758 1.00 98.56 99 LEU A N 1
ATOM 755 C CA . LEU A 1 99 ? -4.285 -15.702 15.112 1.00 98.56 99 LEU A CA 1
ATOM 756 C C . LEU A 1 99 ? -3.880 -14.378 15.775 1.00 98.56 99 LEU A C 1
ATOM 758 O O . LEU A 1 99 ? -2.730 -13.961 15.631 1.00 98.56 99 LEU A O 1
ATOM 762 N N . ALA A 1 100 ? -4.788 -13.734 16.513 1.00 98.56 100 ALA A N 1
ATOM 763 C CA . ALA A 1 100 ? -4.541 -12.458 17.187 1.00 98.56 100 ALA A CA 1
ATOM 764 C C . ALA A 1 100 ? -4.824 -12.479 18.697 1.00 98.56 100 ALA A C 1
ATOM 766 O O . ALA A 1 100 ? -4.307 -11.619 19.404 1.00 98.56 100 ALA A O 1
ATOM 767 N N . LEU A 1 101 ? -5.571 -13.466 19.209 1.00 98.31 101 LEU A N 1
ATOM 768 C CA . LEU A 1 101 ? -6.049 -13.502 20.600 1.00 98.31 101 LEU A CA 1
ATOM 769 C C . LEU A 1 101 ? -4.934 -13.343 21.648 1.00 98.31 101 LEU A C 1
ATOM 771 O O . LEU A 1 101 ? -5.082 -12.623 22.628 1.00 98.31 101 LEU A O 1
ATOM 775 N N . HIS A 1 102 ? -3.774 -13.960 21.416 1.00 97.44 102 HIS A N 1
ATOM 776 C CA . HIS A 1 102 ? -2.613 -13.868 22.312 1.00 97.44 102 HIS A CA 1
ATOM 777 C C . HIS A 1 102 ? -1.995 -12.457 22.406 1.00 97.44 102 HIS A C 1
ATOM 779 O O . HIS A 1 102 ? -1.145 -12.223 23.262 1.00 97.44 102 HIS A O 1
ATOM 785 N N . ARG A 1 103 ? -2.403 -11.533 21.529 1.00 98.12 103 ARG A N 1
ATOM 786 C CA . ARG A 1 103 ? -1.987 -10.124 21.491 1.00 98.12 103 ARG A CA 1
ATOM 787 C C . ARG A 1 103 ? -3.187 -9.175 21.528 1.00 98.12 103 ARG A C 1
ATOM 789 O O . ARG A 1 103 ? -3.044 -8.023 21.142 1.00 98.12 103 ARG A O 1
ATOM 796 N N . GLU A 1 104 ? -4.357 -9.626 21.988 1.00 98.38 104 GLU A N 1
ATOM 797 C CA . GLU A 1 104 ? -5.588 -8.817 21.999 1.00 98.38 104 GLU A CA 1
ATOM 798 C C . GLU A 1 104 ? -5.430 -7.492 22.765 1.00 98.38 104 GLU A C 1
ATOM 800 O O . GLU A 1 104 ? -5.934 -6.455 22.333 1.00 98.38 104 GLU A O 1
ATOM 805 N N . ASP A 1 105 ? -4.692 -7.499 23.876 1.00 98.12 105 ASP A N 1
ATOM 806 C CA . ASP A 1 105 ? -4.488 -6.292 24.680 1.00 98.12 105 ASP A CA 1
ATOM 807 C C . ASP A 1 105 ? -3.536 -5.279 24.017 1.00 98.12 105 ASP A C 1
ATOM 809 O O . ASP A 1 105 ? -3.588 -4.079 24.309 1.00 98.12 105 ASP A O 1
ATOM 813 N N . GLU A 1 106 ? -2.703 -5.731 23.076 1.00 98.56 106 GLU A N 1
ATOM 814 C CA . GLU A 1 106 ? -1.635 -4.920 22.511 1.00 98.56 106 GLU A CA 1
ATOM 815 C C . GLU A 1 106 ? -2.162 -3.709 21.742 1.00 98.56 106 GLU A C 1
ATOM 817 O O . GLU A 1 106 ? -3.033 -3.811 20.877 1.00 98.56 106 GLU A O 1
ATOM 822 N N . LYS A 1 107 ? -1.589 -2.542 22.041 1.00 98.62 107 LYS A N 1
ATOM 823 C CA . LYS A 1 107 ? -1.872 -1.283 21.355 1.00 98.62 107 LYS A CA 1
ATOM 824 C C . LYS A 1 107 ? -0.562 -0.561 21.101 1.00 98.62 107 LYS A C 1
ATOM 826 O O . LYS A 1 107 ? 0.047 -0.031 22.024 1.00 98.62 107 LYS A O 1
ATOM 831 N N . ILE A 1 108 ? -0.133 -0.542 19.846 1.00 98.75 108 ILE A N 1
ATOM 832 C CA . ILE A 1 108 ? 1.062 0.185 19.423 1.00 98.75 108 ILE A CA 1
ATOM 833 C C . ILE A 1 108 ? 0.747 1.688 19.447 1.00 98.75 108 ILE A C 1
ATOM 835 O O . ILE A 1 108 ? -0.320 2.118 18.998 1.00 98.75 108 ILE A O 1
ATOM 839 N N . ARG A 1 109 ? 1.668 2.488 19.995 1.00 98.69 109 ARG A N 1
ATOM 840 C CA . ARG A 1 109 ? 1.556 3.952 20.083 1.00 98.69 109 ARG A CA 1
ATOM 841 C C . ARG A 1 109 ? 2.720 4.646 19.413 1.00 98.69 109 ARG A C 1
ATOM 843 O O . ARG A 1 109 ? 3.828 4.107 19.352 1.00 98.69 109 ARG A O 1
ATOM 850 N N . PHE A 1 110 ? 2.486 5.883 18.981 1.00 98.62 110 PHE A N 1
ATOM 851 C CA . PHE A 1 110 ? 3.502 6.678 18.302 1.00 98.62 110 PHE A CA 1
ATOM 852 C C . PHE A 1 110 ? 4.749 6.850 19.175 1.00 98.62 110 PHE A C 1
ATOM 854 O O . PHE A 1 110 ? 5.870 6.600 18.737 1.00 98.62 110 PHE A O 1
ATOM 861 N N . ARG A 1 111 ? 4.555 7.201 20.450 1.00 98.56 111 ARG A N 1
ATOM 862 C CA . ARG A 1 111 ? 5.671 7.414 21.385 1.00 98.56 111 ARG A CA 1
ATOM 863 C C . ARG A 1 111 ? 6.430 6.123 21.708 1.00 98.56 111 ARG A C 1
ATOM 865 O O . ARG A 1 111 ? 7.638 6.172 21.924 1.00 98.56 111 ARG A O 1
ATOM 872 N N . ASP A 1 112 ? 5.763 4.970 21.666 1.00 98.50 112 ASP A N 1
ATOM 873 C CA . ASP A 1 112 ? 6.414 3.680 21.906 1.00 98.50 112 ASP A CA 1
ATOM 874 C C . ASP A 1 112 ? 7.316 3.276 20.739 1.00 98.50 112 ASP A C 1
ATOM 876 O O . ASP A 1 112 ? 8.424 2.789 20.967 1.00 98.50 112 ASP A O 1
ATOM 880 N N . ILE A 1 113 ? 6.887 3.516 19.492 1.00 98.56 113 ILE A N 1
ATOM 881 C CA . ILE A 1 113 ? 7.715 3.201 18.317 1.00 98.56 113 ILE A CA 1
ATOM 882 C C . ILE A 1 113 ? 8.911 4.146 18.165 1.00 98.56 113 ILE A C 1
ATOM 884 O O . ILE A 1 113 ? 9.923 3.747 17.592 1.00 98.56 113 ILE A O 1
ATOM 888 N N . GLN A 1 114 ? 8.826 5.367 18.709 1.00 98.50 114 GLN A N 1
ATOM 889 C CA . GLN A 1 114 ? 9.981 6.262 18.831 1.00 98.50 114 GLN A CA 1
ATOM 890 C C . GLN A 1 114 ? 11.021 5.704 19.807 1.00 98.50 114 GLN A C 1
ATOM 892 O O . GLN A 1 114 ? 12.218 5.843 19.563 1.00 98.50 114 GLN A O 1
ATOM 897 N N . ALA A 1 115 ? 10.576 5.071 20.897 1.00 98.69 115 ALA A N 1
ATOM 898 C CA . ALA A 1 115 ? 11.472 4.446 21.863 1.00 98.69 115 ALA A CA 1
ATOM 899 C C . ALA A 1 115 ? 12.128 3.184 21.285 1.00 98.69 115 ALA A C 1
ATOM 901 O O . ALA A 1 115 ? 13.328 2.974 21.454 1.00 98.69 115 ALA A O 1
ATOM 902 N N . GLN A 1 116 ? 11.352 2.346 20.596 1.00 98.69 116 GLN A N 1
ATOM 903 C CA . GLN A 1 116 ? 11.861 1.196 19.858 1.00 98.69 116 GLN A CA 1
ATOM 904 C C . GLN A 1 116 ? 10.803 0.715 18.848 1.00 98.69 116 GLN A C 1
ATOM 906 O O . GLN A 1 116 ? 9.646 0.531 19.232 1.00 98.69 116 GLN A O 1
ATOM 911 N N . PRO A 1 117 ? 11.175 0.416 17.587 1.00 98.62 117 PRO A N 1
ATOM 912 C CA . PRO A 1 117 ? 10.247 -0.144 16.607 1.00 98.62 117 PRO A CA 1
ATOM 913 C C . PRO A 1 117 ? 9.492 -1.368 17.143 1.00 98.62 117 PRO A C 1
ATOM 915 O O . PRO A 1 117 ? 10.056 -2.206 17.851 1.00 98.62 117 PRO A O 1
ATOM 918 N N . ARG A 1 118 ? 8.203 -1.471 16.814 1.00 98.56 118 ARG A N 1
ATOM 919 C CA . ARG A 1 118 ? 7.323 -2.560 17.259 1.00 98.56 118 ARG A CA 1
ATOM 920 C C . ARG A 1 118 ? 6.952 -3.449 16.079 1.00 98.56 118 ARG A C 1
ATOM 922 O O . ARG A 1 118 ? 6.683 -2.953 14.987 1.00 98.56 118 ARG A O 1
ATOM 929 N N . LYS A 1 119 ? 6.923 -4.761 16.310 1.00 98.44 119 LYS A N 1
ATOM 930 C CA . LYS A 1 119 ? 6.399 -5.735 15.349 1.00 98.44 119 LYS A CA 1
ATOM 931 C C . LYS A 1 119 ? 4.874 -5.666 15.355 1.00 98.44 119 LYS A C 1
ATOM 933 O O . LYS A 1 119 ? 4.267 -5.710 16.420 1.00 98.44 119 LYS A O 1
ATOM 938 N N . ILE A 1 120 ? 4.266 -5.581 14.181 1.00 98.56 120 ILE A N 1
ATOM 939 C CA . ILE A 1 120 ? 2.807 -5.528 14.022 1.00 98.56 120 ILE A CA 1
ATOM 940 C C . ILE A 1 120 ? 2.122 -6.865 14.348 1.00 98.56 120 ILE A C 1
ATOM 942 O O . ILE A 1 120 ? 2.779 -7.881 14.577 1.00 98.56 120 ILE A O 1
ATOM 946 N N . ILE A 1 121 ? 0.792 -6.849 14.399 1.00 98.75 121 ILE A N 1
ATOM 947 C CA . ILE A 1 121 ? -0.087 -7.974 14.735 1.00 98.75 121 ILE A CA 1
ATOM 948 C C . ILE A 1 121 ? -0.573 -8.665 13.452 1.00 98.75 121 ILE A C 1
ATOM 950 O O . ILE A 1 121 ? -0.820 -8.018 12.432 1.00 98.75 121 ILE A O 1
ATOM 954 N N . SER A 1 122 ? -0.755 -9.988 13.507 1.00 98.69 122 SER A N 1
ATOM 955 C CA . SER A 1 122 ? -1.378 -10.750 12.417 1.00 98.69 122 SER A CA 1
ATOM 956 C C . SER A 1 122 ? -2.794 -10.241 12.139 1.00 98.69 122 SER A C 1
ATOM 958 O O . SER A 1 122 ? -3.634 -10.207 13.036 1.00 98.69 122 SER A O 1
ATOM 960 N N . SER A 1 123 ? -3.086 -9.907 10.882 1.00 98.69 123 SER A N 1
ATOM 961 C CA . SER A 1 123 ? -4.344 -9.267 10.479 1.00 98.69 123 SER A CA 1
ATOM 962 C C . SER A 1 123 ? -4.949 -9.915 9.227 1.00 98.69 123 SER A C 1
ATOM 964 O O . SER A 1 123 ? -4.202 -10.285 8.310 1.00 98.69 123 SER A O 1
ATOM 966 N N . PRO A 1 124 ? -6.293 -9.996 9.121 1.00 98.56 124 PRO A N 1
ATOM 967 C CA . PRO A 1 124 ? -6.970 -10.533 7.939 1.00 98.56 124 PRO A CA 1
ATOM 968 C C . PRO A 1 124 ? -6.760 -9.674 6.688 1.00 98.56 124 PRO A C 1
ATOM 970 O O . PRO A 1 124 ? -7.021 -10.143 5.575 1.00 98.56 124 PRO A O 1
ATOM 973 N N . THR A 1 125 ? -6.250 -8.443 6.822 1.00 98.56 125 THR A N 1
ATOM 974 C CA . THR A 1 125 ? -5.810 -7.605 5.693 1.00 98.56 125 THR A CA 1
ATOM 975 C C . THR A 1 125 ? -4.732 -8.311 4.866 1.00 98.56 125 THR A C 1
ATOM 977 O O . THR A 1 125 ? -4.725 -8.235 3.633 1.00 98.56 125 THR A O 1
ATOM 980 N N . TRP A 1 126 ? -3.885 -9.113 5.509 1.00 98.69 126 TRP A N 1
ATOM 981 C CA . TRP A 1 126 ? -2.731 -9.766 4.896 1.00 98.69 126 TRP A CA 1
ATOM 982 C C . TRP A 1 126 ? -2.953 -11.273 4.729 1.00 98.69 126 TRP A C 1
ATOM 984 O O . TRP A 1 126 ? -4.078 -11.761 4.838 1.00 98.69 126 TRP A O 1
ATOM 994 N N . SER A 1 127 ? -1.918 -12.000 4.308 1.00 98.75 127 SER A N 1
ATOM 995 C CA . SER A 1 127 ? -2.006 -13.457 4.090 1.00 98.75 127 SER A CA 1
ATOM 996 C C . SER A 1 127 ? -0.836 -14.247 4.675 1.00 98.75 127 SER A C 1
ATOM 998 O O . SER A 1 127 ? -0.760 -15.455 4.472 1.00 98.75 127 SER A O 1
ATOM 1000 N N . GLY A 1 128 ? 0.063 -13.576 5.394 1.00 98.50 128 GLY A N 1
ATOM 1001 C CA . GLY A 1 128 ? 1.081 -14.198 6.235 1.00 98.50 128 GLY A CA 1
ATOM 1002 C C . GLY A 1 128 ? 0.769 -14.007 7.716 1.00 98.50 128 GLY A C 1
ATOM 1003 O O . GLY A 1 128 ? -0.225 -13.368 8.065 1.00 98.50 128 GLY A O 1
ATOM 1004 N N . LEU A 1 129 ? 1.620 -14.569 8.573 1.00 98.19 129 LEU A N 1
ATOM 1005 C CA . LEU A 1 129 ? 1.516 -14.443 10.024 1.00 98.19 129 LEU A CA 1
ATOM 1006 C C . LEU A 1 129 ? 2.693 -13.655 10.586 1.00 98.19 129 LEU A C 1
ATOM 1008 O O . LEU A 1 129 ? 3.845 -13.909 10.240 1.00 98.19 129 LEU A O 1
ATOM 1012 N N . GLU A 1 130 ? 2.387 -12.768 11.523 1.00 97.44 130 GLU A N 1
ATOM 1013 C CA . GLU A 1 130 ? 3.359 -12.159 12.419 1.00 97.44 130 GLU A CA 1
ATOM 1014 C C . GLU A 1 130 ? 3.512 -13.064 13.639 1.00 97.44 130 GLU A C 1
ATOM 1016 O O . GLU A 1 130 ? 2.729 -13.003 14.587 1.00 97.44 130 GLU A O 1
ATOM 1021 N N . SER A 1 131 ? 4.499 -13.958 13.584 1.00 95.88 131 SER A N 1
ATOM 1022 C CA . SER A 1 131 ? 4.745 -14.975 14.608 1.00 95.88 131 SER A CA 1
ATOM 1023 C C . SER A 1 131 ? 6.206 -14.980 15.042 1.00 95.88 131 SER A C 1
ATOM 1025 O O . SER A 1 131 ? 7.095 -14.621 14.272 1.00 95.88 131 SER A O 1
ATOM 1027 N N . GLU A 1 132 ? 6.462 -15.418 16.271 1.00 97.56 132 GLU A N 1
ATOM 1028 C CA . GLU A 1 132 ? 7.818 -15.668 16.780 1.00 97.56 132 GLU A CA 1
ATOM 1029 C C . GLU A 1 132 ? 8.371 -17.038 16.350 1.00 97.56 132 GLU A C 1
ATOM 1031 O O . GLU A 1 132 ? 9.531 -17.346 16.599 1.00 97.56 132 GLU A O 1
ATOM 1036 N N . LYS A 1 133 ? 7.543 -17.883 15.715 1.00 97.62 133 LYS A N 1
ATOM 1037 C CA . LYS A 1 133 ? 7.917 -19.248 15.300 1.00 97.62 133 LYS A CA 1
ATOM 1038 C C . LYS A 1 133 ? 7.975 -19.438 13.786 1.00 97.62 133 LYS A C 1
ATOM 1040 O O . LYS A 1 133 ? 8.629 -20.366 13.321 1.00 97.62 133 LYS A O 1
ATOM 1045 N N . VAL A 1 134 ? 7.282 -18.594 13.02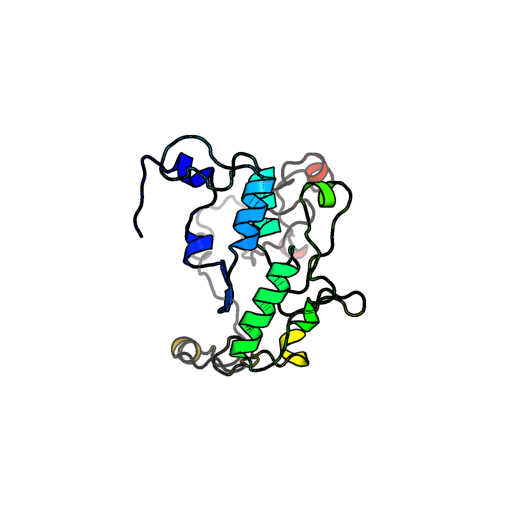5 1.00 97.69 134 VAL A N 1
ATOM 1046 C CA . VAL A 1 134 ? 7.250 -18.641 11.561 1.00 97.69 134 VAL A CA 1
ATOM 1047 C C . VAL A 1 134 ? 7.360 -17.226 11.007 1.00 97.69 134 VAL A C 1
ATOM 1049 O O . VAL A 1 134 ? 6.650 -16.323 11.446 1.00 97.69 134 VAL A O 1
ATOM 1052 N N . SER A 1 135 ? 8.273 -17.023 10.059 1.00 98.44 135 SER A N 1
ATOM 1053 C CA . SER A 1 135 ? 8.403 -15.747 9.357 1.00 98.44 135 SER A CA 1
ATOM 1054 C C . SER A 1 135 ? 7.173 -15.477 8.496 1.00 98.44 135 SER A C 1
ATOM 1056 O O . SER A 1 135 ? 6.559 -16.407 7.967 1.00 98.44 135 SER A O 1
ATOM 1058 N N . TYR A 1 136 ? 6.854 -14.201 8.288 1.00 98.69 136 TYR A N 1
ATOM 1059 C CA . TYR A 1 136 ? 5.785 -13.814 7.378 1.00 98.69 136 TYR A CA 1
ATOM 1060 C C . TYR A 1 136 ? 6.003 -14.417 5.979 1.00 98.69 136 TYR A C 1
ATOM 1062 O O . TYR A 1 136 ? 7.056 -14.244 5.360 1.00 98.69 136 TYR A O 1
ATOM 1070 N N . ASN A 1 137 ? 4.984 -15.104 5.460 1.00 98.75 137 ASN A N 1
ATOM 1071 C CA . ASN A 1 137 ? 4.970 -15.679 4.118 1.00 98.75 137 ASN A CA 1
ATOM 1072 C C . ASN A 1 137 ? 3.598 -15.438 3.471 1.00 98.75 137 ASN A C 1
ATOM 1074 O O . ASN A 1 137 ? 2.567 -15.808 4.032 1.00 98.75 137 ASN A O 1
ATOM 1078 N N . ALA A 1 138 ? 3.562 -14.777 2.312 1.00 98.75 138 ALA A N 1
ATOM 1079 C CA . ALA A 1 138 ? 2.302 -14.463 1.642 1.00 98.75 138 ALA A CA 1
ATOM 1080 C C . ALA A 1 138 ? 1.601 -15.742 1.157 1.00 98.75 138 ALA A C 1
ATOM 1082 O O . ALA A 1 138 ? 2.231 -16.634 0.597 1.00 98.75 138 ALA A O 1
ATOM 1083 N N . GLY A 1 139 ? 0.286 -15.818 1.352 1.00 98.62 139 GLY A N 1
ATOM 1084 C CA . GLY A 1 139 ? -0.507 -17.011 1.059 1.00 98.62 139 GLY A CA 1
ATOM 1085 C C . GLY A 1 139 ? -0.496 -18.071 2.166 1.00 98.62 139 GLY A C 1
ATOM 1086 O O . GLY A 1 139 ? -1.235 -19.049 2.054 1.00 98.62 139 GLY A O 1
ATOM 1087 N N . TYR A 1 140 ? 0.270 -17.885 3.249 1.00 98.81 140 TYR A N 1
ATOM 1088 C CA . TYR A 1 140 ? 0.310 -18.820 4.374 1.00 98.81 140 TYR A CA 1
ATOM 1089 C C . TYR A 1 140 ? -1.084 -19.080 4.950 1.00 98.81 140 TYR A C 1
ATOM 1091 O O . TYR A 1 140 ? -1.462 -20.235 5.121 1.00 98.81 140 TYR A O 1
ATOM 1099 N N . THR A 1 141 ? -1.880 -18.041 5.204 1.00 98.75 141 THR A N 1
ATOM 1100 C CA . THR A 1 141 ? -3.235 -18.218 5.749 1.00 98.75 141 THR A CA 1
ATOM 1101 C C . THR A 1 141 ? -4.181 -18.845 4.726 1.00 98.75 141 THR A C 1
ATOM 1103 O O . THR A 1 141 ? -5.047 -19.633 5.085 1.00 98.75 141 THR A O 1
ATOM 1106 N N . ASN A 1 142 ? -3.986 -18.611 3.429 1.00 98.81 142 ASN A N 1
ATOM 1107 C CA . ASN A 1 142 ? -4.772 -19.310 2.415 1.00 98.81 142 ASN A CA 1
ATOM 1108 C C . ASN A 1 142 ? -4.541 -20.828 2.461 1.00 98.81 142 ASN A C 1
ATOM 1110 O O . ASN A 1 142 ? -5.490 -21.603 2.379 1.00 98.81 142 ASN A O 1
ATOM 1114 N N . VAL A 1 143 ? -3.284 -21.245 2.632 1.00 98.75 143 VAL A N 1
ATOM 1115 C CA . VAL A 1 143 ? -2.893 -22.661 2.684 1.00 98.75 143 VAL A CA 1
ATOM 1116 C C . VAL A 1 143 ? -3.265 -23.315 4.019 1.00 98.75 143 VAL A C 1
ATOM 1118 O O . VAL A 1 143 ? -3.808 -24.415 4.017 1.00 98.75 143 VAL A O 1
ATOM 1121 N N . HIS A 1 144 ? -2.999 -22.657 5.150 1.00 98.75 144 HIS A N 1
ATOM 1122 C CA . HIS A 1 144 ? -3.104 -23.275 6.480 1.00 98.75 144 HIS A CA 1
ATOM 1123 C C . HIS A 1 144 ? -4.426 -22.971 7.196 1.00 98.75 144 HIS A C 1
ATOM 1125 O O . HIS A 1 144 ? -4.936 -23.812 7.930 1.00 98.75 144 HIS A O 1
ATOM 1131 N N . GLU A 1 145 ? -5.014 -21.798 6.956 1.00 98.69 145 GLU A N 1
ATOM 1132 C CA . GLU A 1 145 ? -6.307 -21.402 7.536 1.00 98.69 145 GLU A CA 1
ATOM 1133 C C . GLU A 1 145 ? -7.478 -21.709 6.590 1.00 98.69 145 GLU A C 1
ATOM 1135 O O . GLU A 1 145 ? -8.640 -21.591 6.978 1.00 98.69 145 GLU A O 1
ATOM 1140 N N . LEU A 1 146 ? -7.180 -22.167 5.365 1.00 98.56 146 LEU A N 1
ATOM 1141 C CA . LEU A 1 146 ? -8.146 -22.479 4.305 1.00 98.56 146 LEU A CA 1
ATOM 1142 C C . LEU A 1 146 ? -9.008 -21.275 3.906 1.00 98.56 146 LEU A C 1
ATOM 1144 O O . LEU A 1 146 ? -10.152 -21.422 3.475 1.00 98.56 146 LEU A O 1
ATOM 1148 N N . ILE A 1 147 ? -8.444 -20.073 4.032 1.00 98.81 147 ILE A N 1
ATOM 1149 C CA . ILE A 1 147 ? -9.071 -18.839 3.562 1.00 98.81 147 ILE A CA 1
ATOM 1150 C C . ILE A 1 147 ? -8.958 -18.808 2.029 1.00 98.81 147 ILE A C 1
ATOM 1152 O O . ILE A 1 147 ? -7.842 -18.853 1.503 1.00 98.81 147 ILE A O 1
ATOM 1156 N N . PRO A 1 148 ? -10.058 -18.701 1.268 1.00 98.75 148 PRO A N 1
ATOM 1157 C CA . PRO A 1 148 ? -9.978 -18.652 -0.189 1.00 98.75 148 PRO A CA 1
ATOM 1158 C C . PRO A 1 148 ? -9.179 -17.443 -0.697 1.00 98.75 148 PRO A C 1
ATOM 1160 O O . PRO A 1 148 ? -9.213 -16.351 -0.120 1.00 98.75 148 PRO A O 1
ATOM 1163 N N . TRP A 1 149 ? -8.485 -17.606 -1.825 1.00 98.81 149 TRP A N 1
ATOM 1164 C CA . TRP A 1 149 ? -8.043 -16.441 -2.592 1.00 98.81 149 TRP A CA 1
ATOM 1165 C C . TRP A 1 149 ? -9.278 -15.725 -3.144 1.00 98.81 149 TRP A C 1
ATOM 1167 O O . TRP A 1 149 ? -10.266 -16.360 -3.494 1.00 98.81 149 TRP A O 1
ATOM 1177 N N . ARG A 1 150 ? -9.231 -14.396 -3.255 1.00 98.50 150 ARG A N 1
ATOM 1178 C CA . ARG A 1 150 ? -10.344 -13.589 -3.792 1.00 98.50 150 ARG A CA 1
ATOM 1179 C C . ARG A 1 150 ? -10.332 -13.609 -5.326 1.00 98.50 150 ARG A C 1
ATOM 1181 O O . ARG A 1 150 ? -10.191 -12.575 -5.967 1.00 98.50 150 ARG A O 1
ATOM 1188 N N . THR A 1 151 ? -10.387 -14.811 -5.884 1.00 98.75 151 THR A N 1
ATOM 1189 C CA . THR A 1 151 ? -10.450 -15.132 -7.316 1.00 98.75 151 THR A CA 1
ATOM 1190 C C . THR A 1 151 ? -11.790 -15.798 -7.619 1.00 98.75 151 THR A C 1
ATOM 1192 O O . THR A 1 151 ? -12.478 -16.234 -6.695 1.00 98.75 151 THR A O 1
ATOM 1195 N N . LEU A 1 152 ? -12.154 -15.934 -8.899 1.00 98.56 152 LEU A N 1
ATOM 1196 C CA . LEU A 1 152 ? -13.426 -16.556 -9.298 1.00 98.56 152 LEU A CA 1
ATOM 1197 C C . LEU A 1 152 ? -13.594 -17.974 -8.724 1.00 98.56 152 LEU A C 1
ATOM 1199 O O . LEU A 1 152 ? -14.687 -18.376 -8.342 1.00 98.56 152 LEU A O 1
ATOM 1203 N N . THR A 1 153 ? -12.500 -18.732 -8.644 1.00 98.56 153 THR A N 1
ATOM 1204 C CA . THR A 1 153 ? -12.511 -20.124 -8.174 1.00 98.56 153 THR A CA 1
ATOM 1205 C C . THR A 1 153 ? -12.265 -20.263 -6.671 1.00 98.56 153 THR A C 1
ATOM 1207 O O . THR A 1 153 ? -12.427 -21.354 -6.122 1.00 98.56 153 THR A O 1
ATOM 1210 N N . GLY A 1 154 ? -11.819 -19.201 -5.993 1.00 98.56 154 GLY A N 1
ATOM 1211 C CA . GLY A 1 154 ? -11.345 -19.266 -4.610 1.00 98.56 154 GLY A CA 1
ATOM 1212 C C . GLY A 1 154 ? -9.915 -19.808 -4.446 1.00 98.56 154 GLY A C 1
ATOM 1213 O O . GLY A 1 154 ? -9.446 -19.961 -3.318 1.00 98.56 154 GLY A O 1
ATOM 1214 N N . ARG A 1 155 ? -9.210 -20.132 -5.544 1.00 98.81 155 ARG A N 1
ATOM 1215 C CA . ARG A 1 155 ? -7.836 -20.683 -5.555 1.00 98.81 155 ARG A CA 1
ATOM 1216 C C . ARG A 1 155 ? -6.893 -19.839 -6.413 1.00 98.81 155 ARG A 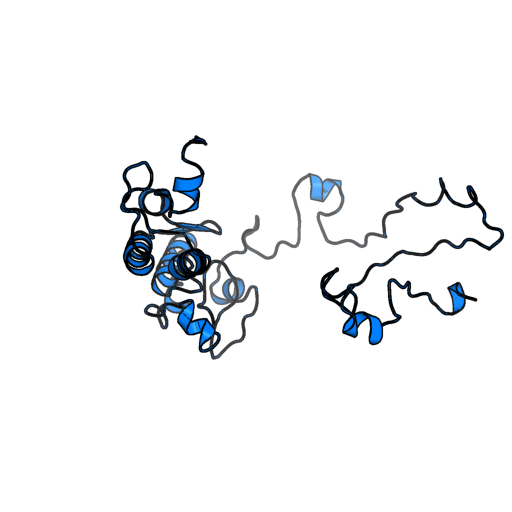C 1
ATOM 1218 O O . ARG A 1 155 ? -7.319 -18.906 -7.091 1.00 98.81 155 ARG A O 1
ATOM 1225 N N . GLN A 1 156 ? -5.610 -20.192 -6.418 1.00 98.75 156 GLN A N 1
ATOM 1226 C CA . GLN A 1 156 ? -4.649 -19.659 -7.387 1.00 98.75 156 GLN A CA 1
ATOM 1227 C C . GLN A 1 156 ? -5.137 -19.977 -8.813 1.00 98.75 156 GLN A C 1
ATOM 1229 O O . GLN A 1 156 ? -5.239 -21.141 -9.205 1.00 98.75 156 GLN A O 1
ATOM 1234 N N . GLN A 1 157 ? -5.532 -18.938 -9.552 1.00 98.62 157 GLN A N 1
ATOM 1235 C CA . GLN A 1 157 ? -6.270 -19.066 -10.808 1.00 98.62 157 GLN A CA 1
ATOM 1236 C C . GLN A 1 157 ? -5.309 -19.087 -12.004 1.00 98.62 157 GLN A C 1
ATOM 1238 O O . GLN A 1 157 ? -4.868 -18.045 -12.480 1.00 98.62 157 GLN A O 1
ATOM 1243 N N . PHE A 1 158 ? -5.002 -20.287 -12.499 1.00 98.31 158 PHE A N 1
ATOM 1244 C CA . PHE A 1 158 ? -4.125 -20.482 -13.663 1.00 98.31 158 PHE A CA 1
ATOM 1245 C C . PHE A 1 158 ? -4.803 -20.203 -15.012 1.00 98.31 158 PHE A C 1
ATOM 1247 O O . PHE A 1 158 ? -4.104 -19.968 -15.993 1.00 98.31 158 PHE A O 1
ATOM 1254 N N . TYR A 1 159 ? -6.140 -20.231 -15.060 1.00 98.62 159 TYR A N 1
ATOM 1255 C CA . TYR A 1 159 ? -6.922 -19.939 -16.261 1.00 98.62 159 TYR A CA 1
ATOM 1256 C C . TYR A 1 159 ? -7.743 -18.659 -16.088 1.00 98.62 159 TYR A C 1
ATOM 1258 O O . TYR A 1 159 ? -8.574 -18.572 -15.180 1.00 98.62 159 TYR A O 1
ATOM 1266 N N . GLN A 1 160 ? -7.511 -17.679 -16.955 1.00 98.69 160 GLN A N 1
ATOM 1267 C CA . GLN A 1 160 ? -8.166 -16.373 -16.953 1.00 98.69 160 GLN A CA 1
ATOM 1268 C C . GLN A 1 160 ? -9.289 -16.365 -17.999 1.00 98.69 160 GLN A C 1
ATOM 1270 O O . GLN A 1 160 ? -9.057 -16.194 -19.192 1.00 98.69 160 GLN A O 1
ATOM 1275 N N . ASP A 1 161 ? -10.525 -16.596 -17.563 1.00 98.44 161 ASP A N 1
ATOM 1276 C CA . ASP A 1 161 ? -11.661 -16.891 -18.445 1.00 98.44 161 ASP A CA 1
ATOM 1277 C C . ASP A 1 161 ? -12.472 -15.663 -18.885 1.00 98.44 161 ASP A C 1
ATOM 1279 O O . ASP A 1 161 ? -13.373 -15.794 -19.718 1.00 98.44 161 ASP A O 1
ATOM 1283 N N . HIS A 1 162 ? -12.138 -14.472 -18.378 1.00 98.75 162 HIS A N 1
ATOM 1284 C CA . HIS A 1 162 ? -12.749 -13.220 -18.821 1.00 98.75 162 HIS A CA 1
ATOM 1285 C C . HIS A 1 162 ? -12.635 -13.081 -20.355 1.00 98.75 162 HIS A C 1
ATOM 1287 O O . HIS A 1 162 ? -11.553 -13.342 -20.890 1.00 98.75 162 HIS A O 1
ATOM 1293 N N . PRO A 1 163 ? -13.688 -12.637 -21.078 1.00 98.69 163 PRO A N 1
ATOM 1294 C CA . PRO A 1 163 ? -13.675 -12.555 -22.542 1.00 98.69 163 PRO A CA 1
ATOM 1295 C C . PRO A 1 163 ? -12.435 -11.860 -23.106 1.00 98.69 163 PRO A C 1
ATOM 1297 O O . PRO A 1 163 ? -11.771 -12.415 -23.968 1.00 98.69 163 PRO A O 1
ATOM 1300 N N . TRP A 1 164 ? -12.022 -10.728 -22.526 1.00 98.75 164 TRP A N 1
ATOM 1301 C CA . TRP A 1 164 ? -10.792 -10.052 -22.958 1.00 98.75 164 TRP A CA 1
ATOM 1302 C C . TRP A 1 164 ? -9.543 -10.911 -22.768 1.00 98.75 164 TRP A C 1
ATOM 1304 O O . TRP A 1 164 ? -8.713 -10.968 -23.661 1.00 98.75 164 TRP A O 1
ATOM 1314 N N . MET A 1 165 ? -9.407 -11.615 -21.643 1.00 98.75 165 MET A N 1
ATOM 1315 C CA . MET A 1 165 ? -8.237 -12.468 -21.415 1.00 98.75 165 MET A CA 1
ATOM 1316 C C . MET A 1 165 ? -8.179 -13.583 -22.459 1.00 98.75 165 MET A C 1
ATOM 1318 O O . MET A 1 165 ? -7.115 -13.891 -22.978 1.00 98.75 165 MET A O 1
ATOM 1322 N N . ARG A 1 166 ? -9.324 -14.150 -22.840 1.00 98.44 166 ARG A N 1
ATOM 1323 C CA . ARG A 1 166 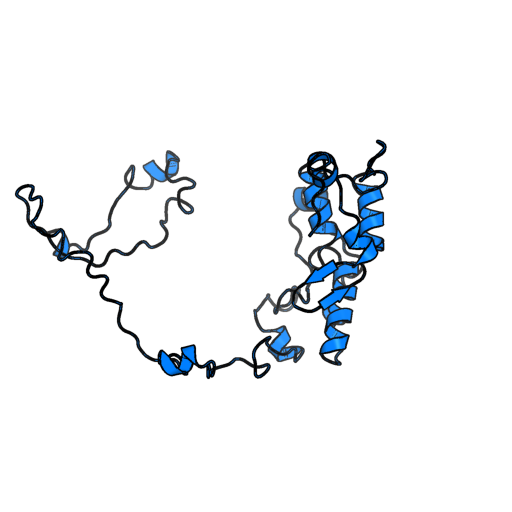? -9.391 -15.170 -23.892 1.00 98.44 166 ARG A CA 1
ATOM 1324 C C . ARG A 1 166 ? -9.088 -14.593 -25.274 1.00 98.44 166 ARG A C 1
ATOM 1326 O O . ARG A 1 166 ? -8.231 -15.133 -25.969 1.00 98.44 166 ARG A O 1
ATOM 1333 N N . ASP A 1 167 ? -9.745 -13.497 -25.637 1.00 98.56 167 ASP A N 1
ATOM 1334 C CA . ASP A 1 167 ? -9.652 -12.881 -26.964 1.00 98.56 167 ASP A CA 1
ATOM 1335 C C . ASP A 1 167 ? -8.261 -12.282 -27.223 1.00 98.56 167 ASP A C 1
ATOM 1337 O O . ASP A 1 167 ? -7.744 -12.369 -28.334 1.00 98.56 167 ASP A O 1
ATOM 1341 N N . PHE A 1 168 ? -7.605 -11.750 -26.185 1.00 98.44 168 PHE A N 1
ATOM 1342 C CA . PHE A 1 168 ? -6.214 -11.293 -26.248 1.00 98.44 168 PHE A CA 1
ATOM 1343 C C . PHE A 1 168 ? -5.188 -12.421 -26.047 1.00 98.44 168 PHE A C 1
ATOM 1345 O O . PHE A 1 168 ? -3.991 -12.144 -26.003 1.00 98.44 168 PHE A O 1
ATOM 1352 N N . GLY A 1 169 ? -5.605 -13.688 -25.922 1.00 98.12 169 GLY A N 1
ATOM 1353 C CA . GLY A 1 169 ? -4.694 -14.833 -25.788 1.00 98.12 169 GLY A CA 1
ATOM 1354 C C . GLY A 1 169 ? -3.930 -14.899 -24.455 1.00 98.12 169 GLY A C 1
ATOM 1355 O O . GLY A 1 169 ? -2.812 -15.410 -24.408 1.00 98.12 169 GLY A O 1
ATOM 1356 N N . GLU A 1 170 ? -4.494 -14.334 -23.388 1.00 98.25 170 GLU A N 1
ATOM 1357 C CA . GLU A 1 170 ? -4.024 -14.353 -21.987 1.00 98.25 170 GLU A CA 1
ATOM 1358 C C . GLU A 1 170 ? -4.789 -15.354 -21.109 1.00 98.25 170 GLU A C 1
ATOM 1360 O O . GLU A 1 170 ? -4.633 -15.358 -19.890 1.00 98.25 170 GLU A O 1
ATOM 1365 N N . GLY A 1 171 ? -5.620 -16.218 -21.704 1.00 98.19 171 GLY A N 1
ATOM 1366 C CA . GLY A 1 171 ? -6.364 -17.230 -20.951 1.00 98.19 171 GLY A CA 1
ATOM 1367 C C . GLY A 1 171 ? -5.452 -18.181 -20.170 1.00 98.19 171 GLY A C 1
ATOM 1368 O O . GLY A 1 171 ? -5.749 -18.528 -19.032 1.00 98.19 171 GLY A O 1
ATOM 1369 N N . PHE A 1 172 ? -4.307 -18.539 -20.749 1.00 98.44 172 PHE A N 1
ATOM 1370 C CA . PHE A 1 172 ? -3.193 -19.189 -20.064 1.00 98.44 172 PHE A CA 1
ATOM 1371 C C . PHE A 1 172 ? -1.916 -18.377 -20.275 1.00 98.44 172 PHE A C 1
ATOM 1373 O O . PHE A 1 172 ? -1.818 -17.572 -21.206 1.00 98.44 172 PHE A O 1
ATOM 1380 N N . VAL A 1 173 ? -0.911 -18.634 -19.436 1.00 97.88 173 VAL A N 1
ATOM 1381 C CA . VAL A 1 173 ? 0.432 -18.096 -19.656 1.00 97.88 173 VAL A CA 1
ATOM 1382 C C . VAL A 1 173 ? 0.972 -18.561 -21.012 1.00 97.88 173 VAL A C 1
ATOM 1384 O O . VAL A 1 173 ? 0.866 -19.729 -21.382 1.00 97.88 173 VAL A O 1
ATOM 1387 N N . SER A 1 174 ? 1.556 -17.630 -21.755 1.00 97.19 174 SER A N 1
ATOM 1388 C CA . SER A 1 174 ? 2.198 -17.874 -23.042 1.00 97.19 174 SER A CA 1
ATOM 1389 C C . SER A 1 174 ? 3.419 -16.970 -23.182 1.00 97.19 174 SER A C 1
ATOM 1391 O O . SER A 1 174 ? 3.506 -15.919 -22.544 1.00 97.19 174 SER A O 1
ATOM 1393 N N . TYR A 1 175 ? 4.385 -17.381 -24.005 1.00 98.19 175 TYR A N 1
ATOM 1394 C CA . TYR A 1 175 ? 5.475 -16.490 -24.384 1.00 98.19 175 TYR A CA 1
ATOM 1395 C C . TYR A 1 175 ? 4.926 -15.330 -25.218 1.00 98.19 175 TYR A C 1
ATOM 1397 O O . TYR A 1 175 ? 4.158 -15.542 -26.157 1.00 98.19 175 TYR A O 1
ATOM 1405 N N . ARG A 1 176 ? 5.364 -14.110 -24.898 1.00 97.44 176 ARG A N 1
ATOM 1406 C CA . ARG A 1 176 ? 5.047 -12.901 -25.656 1.00 97.44 176 ARG A CA 1
ATOM 1407 C C . ARG A 1 176 ? 6.324 -12.120 -25.925 1.00 97.44 176 ARG A C 1
ATOM 1409 O O . ARG A 1 176 ? 7.017 -11.778 -24.965 1.00 97.44 176 ARG A O 1
ATOM 1416 N N . PRO A 1 177 ? 6.657 -11.844 -27.194 1.00 98.12 177 PRO A N 1
ATOM 1417 C CA . PRO A 1 177 ? 7.826 -11.041 -27.504 1.00 98.12 177 PRO A CA 1
ATOM 1418 C C . PRO A 1 177 ? 7.605 -9.583 -27.061 1.00 98.12 177 PRO A C 1
ATOM 1420 O O . PRO A 1 177 ? 6.456 -9.140 -26.954 1.00 98.12 177 PRO A O 1
ATOM 1423 N N . PRO A 1 178 ? 8.682 -8.810 -26.836 1.00 97.81 178 PRO A N 1
ATOM 1424 C CA . PRO A 1 178 ? 8.579 -7.368 -26.641 1.00 97.81 178 PRO A CA 1
ATOM 1425 C C . PRO A 1 178 ? 7.789 -6.702 -27.775 1.00 97.81 178 PRO A C 1
ATOM 1427 O O . PRO A 1 178 ? 7.966 -7.028 -28.950 1.00 97.81 178 PRO A O 1
ATOM 1430 N N . VAL A 1 179 ? 6.918 -5.753 -27.430 1.00 97.44 179 VAL A N 1
ATOM 1431 C CA . VAL A 1 179 ? 6.135 -5.010 -28.424 1.00 97.44 179 VAL A CA 1
ATOM 1432 C C . VAL A 1 179 ? 7.022 -4.036 -29.201 1.00 97.44 179 VAL A C 1
ATOM 1434 O O . VAL A 1 179 ? 7.868 -3.346 -28.633 1.00 97.44 179 VAL A O 1
ATOM 1437 N N . HIS A 1 180 ? 6.807 -3.936 -30.512 1.00 96.06 180 HIS A N 1
ATOM 1438 C CA . HIS A 1 180 ? 7.514 -2.965 -31.343 1.00 96.06 180 HIS A CA 1
ATOM 1439 C C . HIS A 1 180 ? 6.857 -1.582 -31.216 1.00 96.06 180 HIS A C 1
ATOM 1441 O O . HIS A 1 180 ? 5.838 -1.315 -31.853 1.00 96.06 180 HIS A O 1
ATOM 1447 N N . LEU A 1 181 ? 7.469 -0.674 -30.449 1.00 96.19 181 LEU A N 1
ATOM 1448 C CA . LEU A 1 181 ? 6.917 0.664 -30.175 1.00 96.19 181 LEU A CA 1
ATOM 1449 C C . LEU A 1 181 ? 6.899 1.612 -31.384 1.00 96.19 181 LEU A C 1
ATOM 1451 O O . LEU A 1 181 ? 6.234 2.638 -31.341 1.00 96.19 181 LEU A O 1
ATOM 1455 N N . LYS A 1 182 ? 7.631 1.288 -32.461 1.00 95.25 182 LYS A N 1
ATOM 1456 C CA . LYS A 1 182 ? 7.718 2.101 -33.697 1.00 95.25 182 LYS A CA 1
ATOM 1457 C C . LYS A 1 182 ? 8.245 3.527 -33.472 1.00 95.25 182 LYS A C 1
ATOM 1459 O O . LYS A 1 182 ? 8.064 4.385 -34.322 1.00 95.25 182 LYS A O 1
ATOM 1464 N N . ALA A 1 183 ? 8.965 3.749 -32.373 1.00 93.75 183 ALA A N 1
ATOM 1465 C CA . ALA A 1 183 ? 9.441 5.070 -31.972 1.00 93.75 183 ALA A CA 1
ATOM 1466 C C . ALA A 1 183 ? 10.641 5.594 -32.789 1.00 93.75 183 ALA A C 1
ATOM 1468 O O . ALA A 1 183 ? 10.847 6.800 -32.842 1.00 93.75 183 ALA A O 1
ATOM 1469 N N . LEU A 1 184 ? 11.438 4.717 -33.416 1.00 92.88 184 LEU A N 1
ATOM 1470 C CA . LEU A 1 184 ? 12.699 5.117 -34.064 1.00 92.88 184 LEU A CA 1
ATOM 1471 C C . LEU A 1 184 ? 12.552 5.519 -35.538 1.00 92.88 184 LEU A C 1
ATOM 1473 O O . LEU A 1 184 ? 13.212 6.457 -35.977 1.00 92.88 184 LEU A O 1
ATOM 1477 N N . HIS A 1 185 ? 11.672 4.851 -36.293 1.00 89.62 185 HIS A N 1
ATOM 1478 C CA . HIS A 1 185 ? 11.555 5.032 -37.750 1.00 89.62 185 HIS A CA 1
ATOM 1479 C C . HIS A 1 185 ? 11.289 6.490 -38.152 1.00 89.62 185 HIS A C 1
ATOM 1481 O O . HIS A 1 185 ? 11.765 6.961 -39.179 1.00 89.62 185 HIS A O 1
ATOM 1487 N N . GLU A 1 186 ? 10.527 7.220 -37.340 1.00 92.88 186 GLU A N 1
ATOM 1488 C CA . GLU A 1 186 ? 10.166 8.602 -37.641 1.00 92.88 186 GLU A CA 1
ATOM 1489 C C . GLU A 1 186 ? 11.217 9.630 -37.221 1.00 92.88 186 GLU A C 1
ATOM 1491 O O . GLU A 1 186 ? 11.017 10.806 -37.508 1.00 92.88 186 GLU A O 1
ATOM 1496 N N . VAL A 1 187 ? 12.308 9.254 -36.552 1.00 94.69 187 VAL A N 1
ATOM 1497 C CA . VAL A 1 187 ? 13.301 10.219 -36.037 1.00 94.69 187 VAL A CA 1
ATOM 1498 C C . VAL A 1 187 ? 14.735 9.910 -36.455 1.00 94.69 187 VAL A C 1
ATOM 1500 O O . VAL A 1 187 ? 15.538 10.836 -36.548 1.00 94.69 187 VAL A O 1
ATOM 1503 N N . GLN A 1 188 ? 15.048 8.648 -36.753 1.00 93.31 188 GLN A N 1
ATOM 1504 C CA . GLN A 1 188 ? 16.394 8.212 -37.116 1.00 93.31 188 GLN A CA 1
ATOM 1505 C C . GLN A 1 188 ? 16.918 8.965 -38.348 1.00 93.31 188 GLN A C 1
ATOM 1507 O O . GLN A 1 188 ? 16.228 9.077 -39.364 1.00 93.31 188 GLN A O 1
ATOM 1512 N N . GLY A 1 189 ? 18.127 9.517 -38.242 1.00 94.06 189 GLY A N 1
ATOM 1513 C CA . GLY A 1 189 ? 18.797 10.276 -39.298 1.00 94.06 189 GLY A CA 1
ATOM 1514 C C . GLY A 1 189 ? 18.158 11.620 -39.667 1.00 94.06 189 GLY A C 1
ATOM 1515 O O . GLY A 1 189 ? 18.652 12.282 -40.580 1.00 94.06 189 GLY A O 1
ATOM 1516 N N . LYS A 1 190 ? 17.078 12.063 -38.999 1.00 96.44 190 LYS A N 1
ATOM 1517 C CA . LYS A 1 190 ? 16.418 13.342 -39.333 1.00 96.44 190 LYS A CA 1
ATOM 1518 C C . LYS A 1 190 ? 17.209 14.572 -38.892 1.00 96.44 190 LYS A C 1
ATOM 1520 O O . LYS A 1 190 ? 17.079 15.620 -39.516 1.00 96.44 190 LYS A O 1
ATOM 1525 N N . MET A 1 191 ? 17.988 14.457 -37.818 1.00 96.56 191 MET A N 1
ATOM 1526 C CA . MET A 1 191 ? 18.775 15.550 -37.235 1.00 96.56 191 MET A CA 1
ATOM 1527 C C . MET A 1 191 ? 20.219 15.083 -36.977 1.00 96.56 191 MET A C 1
ATOM 1529 O O . MET A 1 191 ? 20.610 14.926 -35.819 1.00 96.56 191 MET A O 1
ATOM 1533 N N . PRO A 1 192 ? 21.012 14.816 -38.032 1.00 96.19 192 PRO A N 1
ATOM 1534 C CA . PRO A 1 192 ? 22.347 14.255 -37.872 1.00 96.19 192 PRO A CA 1
ATOM 1535 C C . PRO A 1 192 ? 23.315 15.282 -37.271 1.00 96.19 192 PRO A C 1
ATOM 1537 O O . PRO A 1 192 ? 23.282 16.465 -37.609 1.00 96.19 192 PRO A O 1
ATOM 1540 N N . ASN A 1 193 ? 24.235 14.812 -36.428 1.00 97.50 193 ASN A N 1
ATOM 1541 C CA . ASN A 1 193 ? 25.324 15.620 -35.860 1.00 97.50 193 ASN A CA 1
ATOM 1542 C C . ASN A 1 193 ? 26.715 15.254 -36.421 1.00 97.50 193 ASN A C 1
ATOM 1544 O O . ASN A 1 193 ? 27.721 15.753 -35.925 1.00 97.50 193 ASN A O 1
ATOM 1548 N N . GLY A 1 194 ? 26.771 14.383 -37.434 1.00 97.19 194 GLY A N 1
ATOM 1549 C CA . GLY A 1 194 ? 28.009 13.896 -38.051 1.00 97.19 194 GLY A CA 1
ATOM 1550 C C . GLY A 1 194 ? 28.559 12.584 -37.475 1.00 97.19 194 GLY A C 1
ATOM 1551 O O . GLY A 1 194 ? 29.499 12.046 -38.053 1.00 97.19 194 GLY A O 1
ATOM 1552 N N . ASN A 1 195 ? 27.975 12.042 -36.399 1.00 97.56 195 ASN A N 1
ATOM 1553 C CA . ASN A 1 195 ? 28.363 10.750 -35.816 1.00 97.56 195 ASN A CA 1
ATOM 1554 C C . ASN A 1 195 ? 27.388 9.618 -36.212 1.00 97.56 195 ASN A C 1
ATOM 1556 O O . ASN A 1 195 ? 26.237 9.906 -36.547 1.00 97.56 195 ASN A O 1
ATOM 1560 N N . PRO A 1 196 ? 27.811 8.336 -36.159 1.00 95.56 196 PRO A N 1
ATOM 1561 C CA . PRO A 1 196 ? 26.922 7.194 -36.379 1.00 95.56 196 PRO A CA 1
ATOM 1562 C C . PRO A 1 196 ? 25.764 7.121 -35.369 1.00 95.56 196 PRO A C 1
ATOM 1564 O O . PRO A 1 196 ? 25.935 7.432 -34.191 1.00 95.56 196 PRO A O 1
ATOM 1567 N N . GLU A 1 197 ? 24.600 6.649 -35.823 1.00 95.81 197 GLU A N 1
ATOM 1568 C CA . GLU A 1 197 ? 23.427 6.368 -34.985 1.00 95.81 197 GLU A CA 1
ATOM 1569 C C . GLU A 1 197 ? 23.191 4.853 -34.897 1.00 95.81 197 GLU A C 1
ATOM 1571 O O . GLU A 1 197 ? 23.182 4.167 -35.922 1.00 95.81 197 GLU A O 1
ATOM 1576 N N . ILE A 1 198 ? 22.941 4.334 -33.690 1.00 95.56 198 ILE A N 1
ATOM 1577 C CA . ILE A 1 198 ? 22.601 2.924 -33.449 1.00 95.56 198 ILE A CA 1
ATOM 1578 C C . ILE A 1 198 ? 21.298 2.804 -32.652 1.00 95.56 198 ILE A C 1
ATOM 1580 O O . ILE A 1 198 ? 20.988 3.637 -31.800 1.00 95.56 198 ILE A O 1
ATOM 1584 N N . ALA A 1 199 ? 20.521 1.758 -32.935 1.00 95.94 199 ALA A N 1
ATOM 1585 C CA . ALA A 1 199 ? 19.271 1.464 -32.243 1.00 95.94 199 ALA A CA 1
ATOM 1586 C C . ALA A 1 199 ? 19.505 0.414 -31.150 1.00 95.94 199 ALA A C 1
ATOM 1588 O O . ALA A 1 199 ? 19.904 -0.708 -31.451 1.00 95.94 199 ALA A O 1
ATOM 1589 N N . LEU A 1 200 ? 19.212 0.762 -29.896 1.00 96.88 200 LEU A N 1
ATOM 1590 C CA . LEU A 1 200 ? 19.390 -0.112 -28.732 1.00 96.88 200 LEU A CA 1
ATOM 1591 C C . LEU A 1 200 ? 18.093 -0.234 -27.927 1.00 96.88 200 LEU A C 1
ATOM 1593 O O . LEU A 1 200 ? 17.214 0.628 -27.992 1.00 96.88 200 LEU A O 1
ATOM 1597 N N . ASN A 1 201 ? 17.981 -1.296 -27.126 1.00 97.69 201 ASN A N 1
ATOM 1598 C CA . ASN A 1 201 ? 16.904 -1.405 -26.146 1.00 97.69 201 ASN A CA 1
ATOM 1599 C C . ASN A 1 201 ? 17.178 -0.474 -24.953 1.00 97.69 201 ASN A C 1
ATOM 1601 O O . ASN A 1 201 ? 18.219 -0.584 -24.306 1.00 97.69 201 ASN A O 1
ATOM 1605 N N . PHE A 1 202 ? 16.239 0.417 -24.637 1.00 97.50 202 PHE A N 1
ATOM 1606 C CA . PHE A 1 202 ? 16.392 1.384 -23.552 1.00 97.50 202 PHE A CA 1
ATOM 1607 C C . PHE A 1 202 ? 15.788 0.845 -22.250 1.00 97.50 202 PHE A C 1
ATOM 1609 O O . PHE A 1 202 ? 14.582 0.939 -22.019 1.00 97.50 202 PHE A O 1
ATOM 1616 N N . ILE A 1 203 ? 16.636 0.265 -21.399 1.00 98.12 203 ILE A N 1
ATOM 1617 C CA . ILE A 1 203 ? 16.238 -0.268 -20.091 1.00 98.12 203 ILE A CA 1
ATOM 1618 C C . ILE A 1 203 ? 16.580 0.712 -18.964 1.00 98.12 203 ILE A C 1
ATOM 1620 O O . ILE A 1 203 ? 17.666 1.285 -18.926 1.00 98.12 203 ILE A O 1
ATOM 1624 N N . THR A 1 204 ? 15.661 0.875 -18.010 1.00 98.38 204 THR A N 1
ATOM 1625 C CA . THR A 1 204 ? 15.799 1.808 -16.876 1.00 98.38 204 THR A CA 1
ATOM 1626 C C . THR A 1 204 ? 15.706 1.075 -15.532 1.00 98.38 204 THR A C 1
ATOM 1628 O O . THR A 1 204 ? 14.749 1.287 -14.779 1.00 98.38 204 THR A O 1
ATOM 1631 N N . PRO A 1 205 ? 16.649 0.163 -15.220 1.00 98.50 205 PRO A N 1
ATOM 1632 C CA . PRO A 1 205 ? 16.683 -0.479 -13.911 1.00 98.50 205 PRO A CA 1
ATOM 1633 C C . PRO A 1 205 ? 16.891 0.566 -12.809 1.00 98.50 205 PRO A C 1
ATOM 1635 O O . PRO A 1 205 ? 17.467 1.632 -13.036 1.00 98.50 205 PRO A O 1
ATOM 1638 N N . HIS A 1 206 ? 16.434 0.259 -11.594 1.00 98.44 206 HIS A N 1
ATOM 1639 C CA . HIS A 1 206 ? 16.644 1.155 -10.461 1.00 98.44 206 HIS A CA 1
ATOM 1640 C C . HIS A 1 206 ? 18.140 1.351 -10.198 1.00 98.44 206 HIS A C 1
ATOM 1642 O O . HIS A 1 206 ? 18.920 0.397 -10.189 1.00 98.44 206 HIS A O 1
ATOM 1648 N N . GLN A 1 207 ? 18.533 2.607 -9.985 1.00 97.56 207 GLN A N 1
ATOM 1649 C CA . GLN A 1 207 ? 19.923 2.955 -9.735 1.00 97.56 207 GLN A CA 1
ATOM 1650 C C . GLN A 1 207 ? 20.396 2.490 -8.353 1.00 97.56 207 GLN A C 1
ATOM 1652 O O . GLN A 1 207 ? 19.618 2.374 -7.412 1.00 97.56 207 GLN A O 1
ATOM 1657 N N . LYS A 1 208 ? 21.711 2.298 -8.221 1.00 98.38 208 LYS A N 1
ATOM 1658 C CA . LYS A 1 208 ? 22.373 2.032 -6.936 1.00 98.38 208 LYS A CA 1
ATOM 1659 C C . LYS A 1 208 ? 22.537 3.294 -6.074 1.00 98.38 208 LYS A C 1
ATOM 1661 O O . LYS A 1 208 ? 22.662 3.191 -4.860 1.00 98.38 208 LYS A O 1
ATOM 1666 N N . TRP A 1 209 ? 22.559 4.472 -6.699 1.00 98.06 209 TRP A N 1
ATOM 1667 C CA . TRP A 1 209 ? 23.029 5.731 -6.103 1.00 98.06 209 TRP A CA 1
ATOM 1668 C C . TRP A 1 209 ? 21.897 6.683 -5.712 1.00 98.06 209 TRP A C 1
ATOM 1670 O O . TRP A 1 209 ? 22.026 7.899 -5.782 1.00 98.06 209 TRP A O 1
ATOM 1680 N N . GLY A 1 210 ? 20.756 6.122 -5.338 1.00 97.62 210 GLY A N 1
ATOM 1681 C CA . GLY A 1 210 ? 19.585 6.876 -4.925 1.00 97.62 210 GLY A CA 1
ATOM 1682 C C . GLY A 1 210 ? 18.359 5.982 -4.877 1.00 97.62 210 GLY A C 1
ATOM 1683 O O . GLY A 1 210 ? 18.386 4.842 -5.341 1.00 97.62 210 GLY A O 1
ATOM 1684 N N . ILE A 1 211 ? 17.274 6.516 -4.329 1.00 98.31 211 ILE A N 1
ATOM 1685 C CA . ILE A 1 211 ? 15.965 5.866 -4.341 1.00 98.31 211 ILE A CA 1
ATOM 1686 C C . ILE A 1 211 ? 15.081 6.695 -5.261 1.00 98.31 211 ILE A C 1
ATOM 1688 O O . ILE A 1 211 ? 14.647 7.788 -4.906 1.00 98.31 211 ILE A O 1
ATOM 1692 N N . HIS A 1 212 ? 14.862 6.198 -6.479 1.00 97.75 212 HIS A N 1
ATOM 1693 C CA . HIS A 1 212 ? 14.288 6.991 -7.570 1.00 97.75 212 HIS A CA 1
ATOM 1694 C C . HIS A 1 212 ? 15.139 8.251 -7.821 1.00 97.75 212 HIS A C 1
ATOM 1696 O O . HIS A 1 212 ? 16.338 8.115 -8.066 1.00 97.75 212 HIS A O 1
ATOM 1702 N N . SER A 1 213 ? 14.559 9.452 -7.762 1.00 98.06 213 SER A N 1
ATOM 1703 C CA . SER A 1 213 ? 15.296 10.723 -7.805 1.00 98.06 213 SER A CA 1
ATOM 1704 C C . SER A 1 213 ? 15.678 11.247 -6.417 1.00 98.06 213 SER A C 1
ATOM 1706 O O . SER A 1 213 ? 16.465 12.184 -6.313 1.00 98.06 213 SER A O 1
ATOM 1708 N N . THR A 1 214 ? 15.168 10.665 -5.328 1.00 98.62 214 THR A N 1
ATOM 1709 C CA . THR A 1 214 ? 15.638 11.026 -3.989 1.00 98.62 214 THR A CA 1
ATOM 1710 C C . THR A 1 214 ? 17.100 10.616 -3.859 1.00 98.62 214 THR A C 1
ATOM 1712 O O . THR A 1 214 ? 17.471 9.476 -4.153 1.00 98.62 214 THR A O 1
ATOM 1715 N N . TYR A 1 215 ? 17.919 11.568 -3.417 1.00 98.19 215 TYR A N 1
ATOM 1716 C CA . TYR A 1 215 ? 19.377 11.492 -3.364 1.00 98.19 215 TYR A CA 1
ATOM 1717 C C . TYR A 1 215 ? 20.106 11.551 -4.714 1.00 98.19 215 TYR A C 1
ATOM 1719 O O . TYR A 1 215 ? 21.333 11.508 -4.704 1.00 98.19 215 TYR A O 1
ATOM 1727 N N . SER A 1 216 ? 19.433 11.713 -5.863 1.00 97.88 216 SER A N 1
ATOM 1728 C CA . SER A 1 216 ? 20.155 11.844 -7.143 1.00 97.88 216 SER A CA 1
ATOM 1729 C C . SER A 1 216 ? 20.987 13.126 -7.232 1.00 97.88 216 SER A C 1
ATOM 1731 O O . SER A 1 216 ? 21.963 13.173 -7.968 1.00 97.88 216 SER A O 1
ATOM 1733 N N . ASP A 1 217 ? 20.591 14.160 -6.493 1.00 98.06 217 ASP A N 1
ATOM 1734 C CA . ASP A 1 217 ? 21.285 15.439 -6.327 1.00 98.06 217 ASP A CA 1
ATOM 1735 C C . ASP A 1 217 ? 22.161 15.483 -5.062 1.00 98.06 217 ASP A C 1
ATOM 1737 O O . ASP A 1 217 ? 22.882 16.454 -4.827 1.00 98.06 217 ASP A O 1
ATOM 1741 N N . ASN A 1 218 ? 22.124 14.434 -4.234 1.00 98.62 218 ASN A N 1
ATOM 1742 C CA . ASN A 1 218 ? 22.925 14.373 -3.024 1.00 98.62 218 ASN A CA 1
ATOM 1743 C C . ASN A 1 218 ? 24.404 14.277 -3.401 1.00 98.62 218 ASN A C 1
ATOM 1745 O O . ASN A 1 218 ? 24.827 13.337 -4.075 1.00 98.62 218 ASN A O 1
ATOM 1749 N N . LEU A 1 219 ? 25.205 15.223 -2.910 1.00 98.56 219 LEU A N 1
ATOM 1750 C CA . LEU A 1 219 ? 26.621 15.312 -3.255 1.00 98.56 219 LEU A CA 1
ATOM 1751 C C . LEU A 1 219 ? 27.395 14.017 -2.961 1.00 98.56 219 LEU A C 1
ATOM 1753 O O . LEU A 1 219 ? 28.257 13.645 -3.753 1.00 98.56 219 LEU A O 1
ATOM 1757 N N . HIS A 1 220 ? 27.080 13.291 -1.883 1.00 98.38 220 HIS A N 1
ATOM 1758 C CA . HIS A 1 220 ? 27.735 12.013 -1.592 1.00 98.38 220 HIS A CA 1
ATOM 1759 C C . HIS A 1 220 ? 27.402 10.960 -2.648 1.00 98.38 220 HIS A C 1
ATOM 1761 O O . HIS A 1 220 ? 28.298 10.260 -3.113 1.00 98.38 220 HIS A O 1
ATOM 1767 N N . MET A 1 221 ? 26.133 10.865 -3.055 1.00 98.56 221 MET A N 1
ATOM 1768 C CA . MET A 1 221 ? 25.720 9.920 -4.095 1.00 98.56 221 MET A CA 1
ATOM 1769 C C . MET A 1 221 ? 26.313 10.287 -5.452 1.00 98.56 221 MET A C 1
ATOM 1771 O O . MET A 1 221 ? 26.818 9.413 -6.149 1.00 98.56 221 MET A O 1
ATOM 1775 N N . LEU A 1 222 ? 26.336 11.575 -5.798 1.00 98.56 222 LEU A N 1
ATOM 1776 C CA . LEU A 1 222 ? 26.993 12.073 -7.007 1.00 98.56 222 LEU A CA 1
ATOM 1777 C C . LEU A 1 222 ? 28.493 11.745 -7.017 1.00 98.56 222 LEU A C 1
ATOM 1779 O O . LEU A 1 222 ? 29.007 11.285 -8.036 1.00 98.56 222 LEU A O 1
ATOM 1783 N N . THR A 1 223 ? 29.167 11.927 -5.877 1.00 98.31 223 THR A N 1
ATOM 1784 C CA . THR A 1 223 ? 30.604 11.651 -5.701 1.00 98.31 223 THR A CA 1
ATOM 1785 C C . THR A 1 223 ? 30.923 10.158 -5.803 1.00 98.31 223 THR A C 1
ATOM 1787 O O . THR A 1 223 ? 31.929 9.795 -6.401 1.00 98.31 223 THR A O 1
ATOM 1790 N N . LEU A 1 224 ? 30.078 9.284 -5.241 1.00 98.19 224 LEU A N 1
ATOM 1791 C CA . LEU A 1 224 ? 30.243 7.824 -5.328 1.00 98.19 224 LEU A CA 1
ATOM 1792 C C . LEU A 1 224 ? 29.808 7.244 -6.681 1.00 98.19 224 LEU A C 1
ATOM 1794 O O . LEU A 1 224 ? 30.160 6.112 -7.012 1.00 98.19 224 LEU A O 1
ATOM 1798 N N . ASN A 1 225 ? 29.029 8.005 -7.444 1.00 96.50 225 ASN A N 1
ATOM 1799 C CA . ASN A 1 225 ? 28.636 7.674 -8.801 1.00 96.50 225 ASN A CA 1
ATOM 1800 C C . ASN A 1 225 ? 29.632 8.287 -9.809 1.00 96.50 225 ASN A C 1
ATOM 1802 O O . ASN A 1 225 ? 30.845 8.139 -9.689 1.00 96.50 225 ASN A O 1
ATOM 1806 N N . ARG A 1 226 ? 29.110 8.950 -10.844 1.00 97.50 226 ARG A N 1
ATOM 1807 C CA . ARG A 1 226 ? 29.824 9.570 -11.960 1.00 97.50 226 ARG A CA 1
ATOM 1808 C C . ARG A 1 226 ? 29.447 11.051 -12.086 1.00 97.50 226 ARG A C 1
ATOM 1810 O O . ARG A 1 226 ? 29.349 11.575 -13.187 1.00 97.50 226 ARG A O 1
ATOM 1817 N N . GLY A 1 227 ? 29.163 11.709 -10.959 1.00 97.62 227 GLY A N 1
ATOM 1818 C CA . GLY A 1 227 ? 28.913 13.153 -10.901 1.00 97.62 227 GLY A CA 1
ATOM 1819 C C . GLY A 1 227 ? 27.618 13.643 -11.557 1.00 97.62 227 GLY A C 1
ATOM 1820 O O . GLY A 1 227 ? 27.427 14.850 -11.660 1.00 97.62 227 GLY A O 1
ATOM 1821 N N . GLY A 1 228 ? 26.720 12.752 -11.989 1.00 97.38 228 GLY A N 1
ATOM 1822 C CA . GLY A 1 228 ? 25.461 13.144 -12.616 1.00 97.38 228 GLY A CA 1
ATOM 1823 C C . GLY A 1 228 ? 24.766 12.007 -13.370 1.00 97.38 228 GLY A C 1
ATOM 1824 O O . GLY A 1 228 ? 25.070 10.831 -13.136 1.00 97.38 228 GLY A O 1
ATOM 1825 N N . PRO A 1 229 ? 23.820 12.349 -14.263 1.00 98.25 229 PRO A N 1
ATOM 1826 C CA . PRO A 1 229 ? 23.144 11.390 -15.129 1.00 98.25 229 PRO A CA 1
ATOM 1827 C C . PRO A 1 229 ? 24.130 10.645 -16.031 1.00 98.25 229 PRO A C 1
ATOM 1829 O O . PRO A 1 229 ? 24.990 11.255 -16.662 1.00 98.25 229 PRO A O 1
ATOM 1832 N N . VAL A 1 230 ? 23.977 9.325 -16.121 1.00 98.06 230 VAL A N 1
ATOM 1833 C CA . VAL A 1 230 ? 24.809 8.462 -16.968 1.00 98.06 230 VAL A CA 1
ATOM 1834 C C . VAL A 1 230 ? 23.975 7.386 -17.645 1.00 98.06 230 VAL A C 1
ATOM 1836 O O . VAL A 1 230 ? 22.937 6.977 -17.129 1.00 98.06 230 VAL A O 1
ATOM 1839 N N . ILE A 1 231 ? 24.469 6.897 -18.780 1.00 98.31 231 ILE A N 1
ATOM 1840 C CA . ILE A 1 231 ? 23.940 5.732 -19.489 1.00 98.31 231 ILE A CA 1
ATOM 1841 C C . ILE A 1 231 ? 25.012 4.641 -19.451 1.00 98.31 231 ILE A C 1
ATOM 1843 O O . ILE A 1 231 ? 26.205 4.927 -19.568 1.00 98.31 231 ILE A O 1
ATOM 1847 N N . TRP A 1 232 ? 24.593 3.394 -19.244 1.00 98.25 232 TRP A N 1
ATOM 1848 C CA . TRP A 1 232 ? 25.465 2.228 -19.364 1.00 98.25 232 TRP A CA 1
ATOM 1849 C C . TRP A 1 232 ? 25.293 1.626 -20.756 1.00 98.25 232 TRP A C 1
ATOM 1851 O O . TRP A 1 232 ? 24.166 1.387 -21.181 1.00 98.25 232 TRP A O 1
ATOM 1861 N N . LEU A 1 233 ? 26.407 1.389 -21.443 1.00 98.44 233 LEU A N 1
ATOM 1862 C CA . LEU A 1 233 ? 26.465 0.764 -22.762 1.00 98.44 233 LEU A CA 1
ATOM 1863 C C . LEU A 1 233 ? 27.380 -0.458 -22.698 1.00 98.44 233 LEU A C 1
ATOM 1865 O O . LEU A 1 233 ? 28.270 -0.519 -21.842 1.00 98.44 233 LEU A O 1
ATOM 1869 N N . SER A 1 234 ? 27.145 -1.429 -23.582 1.00 98.56 234 SER A N 1
ATOM 1870 C CA . SER A 1 234 ? 28.104 -2.511 -23.796 1.00 98.56 234 SER A CA 1
ATOM 1871 C C . SER A 1 234 ? 29.389 -1.938 -24.405 1.00 98.56 234 SER A C 1
ATOM 1873 O O . SER A 1 234 ? 29.371 -0.871 -25.020 1.00 98.56 234 SER A O 1
ATOM 1875 N N . GLU A 1 235 ? 30.516 -2.624 -24.223 1.00 98.62 235 GLU A N 1
ATOM 1876 C CA . GLU A 1 235 ? 31.762 -2.181 -24.855 1.00 98.62 235 GLU A CA 1
ATOM 1877 C C . GLU A 1 235 ? 31.686 -2.219 -26.383 1.00 98.62 235 GLU A C 1
ATOM 1879 O O . GLU A 1 235 ? 32.292 -1.370 -27.028 1.00 98.62 235 GLU A O 1
ATOM 1884 N N . ASP A 1 236 ? 30.969 -3.192 -26.947 1.00 98.44 236 ASP A N 1
ATOM 1885 C CA . ASP A 1 236 ? 30.883 -3.394 -28.394 1.00 98.44 236 ASP A CA 1
ATOM 1886 C C . ASP A 1 236 ? 29.989 -2.344 -29.059 1.00 98.44 236 ASP A C 1
ATOM 1888 O O . ASP A 1 236 ? 30.349 -1.836 -30.111 1.00 98.44 236 ASP A O 1
ATOM 1892 N N . ASP A 1 237 ? 28.876 -1.958 -28.425 1.00 98.12 237 ASP A N 1
ATOM 1893 C CA . ASP A 1 237 ? 28.008 -0.885 -28.937 1.00 98.12 237 ASP A CA 1
ATOM 1894 C C . ASP A 1 237 ? 28.644 0.510 -28.783 1.00 98.12 237 ASP A C 1
ATOM 1896 O O . ASP A 1 237 ? 28.218 1.462 -29.435 1.00 98.12 237 ASP A O 1
ATOM 1900 N N . ALA A 1 238 ? 29.617 0.659 -27.877 1.00 97.75 238 ALA A N 1
ATOM 1901 C CA . ALA A 1 238 ? 30.298 1.928 -27.620 1.00 97.75 238 ALA A CA 1
ATOM 1902 C C . ALA A 1 238 ? 31.530 2.174 -28.513 1.00 97.75 238 ALA A C 1
ATOM 1904 O O . ALA A 1 238 ? 31.954 3.327 -28.619 1.00 97.75 238 ALA A O 1
ATOM 1905 N N . LYS A 1 239 ? 32.133 1.121 -29.083 1.00 94.81 239 LYS A N 1
ATOM 1906 C CA . LYS A 1 239 ? 33.310 1.187 -29.972 1.00 94.81 239 LYS A CA 1
ATOM 1907 C C . LYS A 1 239 ? 32.904 1.496 -31.410 1.00 94.81 239 LYS A C 1
ATOM 1909 O O . LYS A 1 239 ? 33.664 2.254 -32.052 1.00 94.81 239 LYS A O 1
#

InterPro domains:
  IPR009010 Aspartate decarboxylase-like domain superfamily [SSF50692] (192-239)

Radius of gyration: 26.57 Å; chains: 1; bounding box: 56×49×64 Å

Foldseek 3Di:
DDDDVVCPVVPVFFDDPCCQVVNDDDPPFGFRQVVLQVVLCVVQPAACDDDDRGRTRTRHDPQSVVSVCQSRDCFAALLNQLRQQVRLCVVVVARDSVLRVVPNHGHDHPVVVVVPNDGTGDHPVFQFGPDPVDDGDGVNCCVPVVQFDPDPVSHDQQADPPPCCVVVVNRHDDDDDDDDPVVDPVPPPPDDPPDDDDDDDDDDPQDPLAGRCHRQPPPVSCVVPVNHDDDDDDPVVVD

Sequence (239 aa):
VERDYPNTFKRFTALGPLLDKVGNGGKGIGWNTQTEVEQLGDLNGRVREEGVTQGRPKIVTDIDATEVVMMLAPETNGHVACKAWEALGKQTGRDHVHLALHREDEKIRFRDIQAQPRKIISSPTWSGLESEKVSYNAGYTNVHELIPWRTLTGRQQFYQDHPWMRDFGEGFVSYRPPVHLKALHEVQGKMPNGNPEIALNFITPHQKWGIHSTYSDNLHMLTLNRGGPVIWLSEDDAK

Organism: NCBI:txid117506

pLDDT: mean 97.9, std 1.36, range [89.62, 98.88]